Protein AF-A0A257XUC6-F1 (afdb_monomer)

Structure (mmCIF, N/CA/C/O backbone):
data_AF-A0A257XUC6-F1
#
_entry.id   AF-A0A257XUC6-F1
#
loop_
_atom_site.group_PDB
_atom_site.id
_atom_site.type_s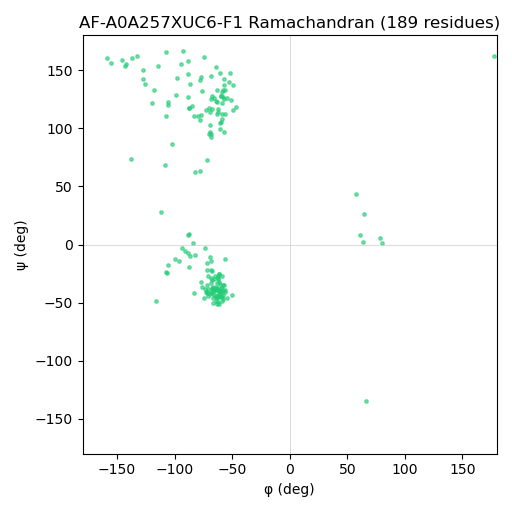ymbol
_atom_site.label_atom_id
_atom_site.label_alt_id
_atom_site.label_comp_id
_atom_site.label_asym_id
_atom_site.label_entity_id
_atom_site.label_seq_id
_atom_site.pdbx_PDB_ins_code
_atom_site.Cartn_x
_atom_site.Cartn_y
_atom_site.Cartn_z
_atom_site.occupancy
_atom_site.B_iso_or_equiv
_atom_site.auth_seq_id
_atom_site.auth_comp_id
_atom_site.auth_asym_id
_atom_site.auth_atom_id
_atom_site.pdbx_PDB_model_num
ATOM 1 N N . MET A 1 1 ? 65.444 -0.722 -29.406 1.00 53.12 1 MET A N 1
ATOM 2 C CA . MET A 1 1 ? 64.151 -0.706 -30.131 1.00 53.12 1 MET A CA 1
ATOM 3 C C . MET A 1 1 ? 63.228 -1.839 -29.685 1.00 53.12 1 MET A C 1
ATOM 5 O O . MET A 1 1 ? 62.147 -1.533 -29.215 1.00 53.12 1 MET A O 1
ATOM 9 N N . PHE A 1 2 ? 63.660 -3.107 -29.704 1.00 47.44 2 PHE A N 1
ATOM 10 C CA . PHE A 1 2 ? 62.821 -4.270 -29.343 1.00 47.44 2 PHE A CA 1
ATOM 11 C C . PHE A 1 2 ? 62.212 -4.233 -27.922 1.00 47.44 2 PHE A C 1
ATOM 13 O O . PHE A 1 2 ? 61.042 -4.536 -27.731 1.00 47.44 2 PHE A O 1
ATOM 20 N N . GLN A 1 3 ? 62.972 -3.768 -26.922 1.00 54.78 3 GLN A N 1
ATOM 21 C CA . GLN A 1 3 ? 62.477 -3.603 -25.544 1.00 54.78 3 GLN A CA 1
ATOM 22 C C . GLN A 1 3 ? 61.369 -2.547 -25.415 1.00 54.78 3 GLN A C 1
ATOM 24 O O . GLN A 1 3 ? 60.531 -2.636 -24.524 1.00 54.78 3 GLN A O 1
ATOM 29 N N . ARG A 1 4 ? 61.350 -1.551 -26.310 1.00 59.41 4 ARG A N 1
ATOM 30 C CA . ARG A 1 4 ? 60.337 -0.491 -26.307 1.00 59.41 4 ARG A CA 1
ATOM 31 C C . ARG A 1 4 ? 59.008 -1.001 -26.870 1.00 59.41 4 ARG A C 1
ATOM 33 O O . ARG A 1 4 ? 57.965 -0.654 -26.331 1.00 59.41 4 ARG A O 1
ATOM 40 N N . GLU A 1 5 ? 59.072 -1.868 -27.881 1.00 50.19 5 GLU A N 1
ATOM 41 C CA . GLU A 1 5 ? 57.907 -2.547 -28.467 1.00 50.19 5 GLU A CA 1
ATOM 42 C C . GLU A 1 5 ? 57.302 -3.577 -27.500 1.00 50.19 5 GLU A C 1
A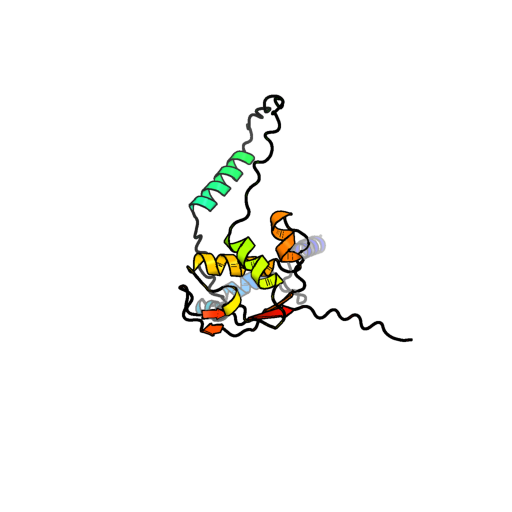TOM 44 O O . GLU A 1 5 ? 56.093 -3.592 -27.292 1.00 50.19 5 GLU A O 1
ATOM 49 N N . LEU A 1 6 ? 58.134 -4.363 -26.804 1.00 55.72 6 LEU A N 1
ATOM 50 C CA . LEU A 1 6 ? 57.662 -5.279 -25.753 1.00 55.72 6 LEU A CA 1
ATOM 51 C C . LEU A 1 6 ? 56.960 -4.542 -24.601 1.00 55.72 6 LEU A C 1
ATOM 53 O O . LEU A 1 6 ? 55.918 -4.987 -24.124 1.00 55.72 6 LEU A O 1
ATOM 57 N N . ALA A 1 7 ? 57.488 -3.390 -24.182 1.00 56.41 7 ALA A N 1
ATOM 58 C CA . ALA A 1 7 ? 56.862 -2.563 -23.150 1.00 56.41 7 ALA A CA 1
ATOM 59 C C . ALA A 1 7 ? 55.541 -1.914 -23.613 1.00 56.41 7 ALA A C 1
ATOM 61 O O . ALA A 1 7 ? 54.667 -1.648 -22.787 1.00 56.41 7 ALA A O 1
ATOM 62 N N . ALA A 1 8 ? 55.382 -1.651 -24.915 1.00 56.66 8 ALA A N 1
ATOM 63 C CA . ALA A 1 8 ? 54.133 -1.151 -25.487 1.00 56.66 8 ALA A CA 1
ATOM 64 C C . ALA A 1 8 ? 53.052 -2.244 -25.536 1.00 56.66 8 ALA A C 1
ATOM 66 O O . ALA A 1 8 ? 51.910 -1.978 -25.167 1.00 56.66 8 ALA A O 1
ATOM 67 N N . ILE A 1 9 ? 53.432 -3.477 -25.893 1.00 55.59 9 ILE A N 1
ATOM 68 C CA . ILE A 1 9 ? 52.541 -4.650 -25.889 1.00 55.59 9 ILE A CA 1
ATOM 69 C C . ILE A 1 9 ? 52.072 -4.976 -24.463 1.00 55.59 9 ILE A C 1
ATOM 71 O O . ILE A 1 9 ? 50.877 -5.155 -24.241 1.00 55.59 9 ILE A O 1
ATOM 75 N N . ALA A 1 10 ? 52.976 -4.958 -23.478 1.00 58.00 10 ALA A N 1
ATOM 76 C CA . ALA A 1 10 ? 52.627 -5.202 -22.075 1.00 58.00 10 ALA A CA 1
ATOM 77 C C . ALA A 1 10 ? 51.634 -4.164 -21.509 1.00 58.00 10 ALA A C 1
ATOM 79 O O . ALA A 1 10 ? 50.790 -4.503 -20.689 1.00 58.00 10 ALA A O 1
ATOM 80 N N . ARG A 1 11 ? 51.679 -2.903 -21.972 1.00 58.88 11 ARG A N 1
ATOM 81 C CA . ARG A 1 11 ? 50.714 -1.858 -21.566 1.00 58.88 11 ARG A CA 1
ATOM 82 C C . ARG A 1 11 ? 49.313 -2.037 -22.150 1.00 58.88 11 ARG A C 1
ATOM 84 O O . ARG A 1 11 ? 48.374 -1.463 -21.610 1.00 58.88 11 ARG A O 1
ATOM 91 N N . GLN A 1 12 ? 49.174 -2.773 -23.250 1.00 58.81 12 GLN A N 1
ATOM 92 C CA . GLN A 1 12 ? 47.884 -3.044 -23.894 1.00 58.81 12 GLN A CA 1
ATOM 93 C C . GLN A 1 12 ? 47.251 -4.359 -23.415 1.00 58.81 12 GLN A C 1
ATOM 95 O O . GLN A 1 12 ? 46.143 -4.700 -23.826 1.00 58.81 12 GLN A O 1
ATOM 100 N N . GLN A 1 13 ? 47.940 -5.108 -22.553 1.00 61.47 13 GLN A N 1
ATOM 101 C CA . GLN A 1 13 ? 47.485 -6.402 -22.070 1.00 61.47 13 GLN A CA 1
ATOM 102 C C . GLN A 1 13 ? 46.594 -6.211 -20.834 1.00 61.47 13 GLN A C 1
ATOM 104 O O . GLN A 1 13 ? 47.019 -5.697 -19.803 1.00 61.47 13 GLN A O 1
ATOM 109 N N . VAL A 1 14 ? 45.325 -6.608 -20.944 1.00 59.75 14 VAL A N 1
ATOM 110 C CA . VAL A 1 14 ? 44.372 -6.550 -19.827 1.00 59.75 14 VAL A CA 1
ATOM 111 C C . VAL A 1 14 ? 44.660 -7.715 -18.878 1.00 59.75 14 VAL A C 1
ATOM 113 O O . VAL A 1 14 ? 44.465 -8.884 -19.239 1.00 59.75 14 VAL A O 1
ATOM 116 N N . HIS A 1 15 ? 45.154 -7.386 -17.683 1.00 67.38 15 HIS A N 1
ATOM 117 C CA . HIS A 1 15 ? 45.427 -8.336 -16.607 1.00 67.38 15 HIS A CA 1
ATOM 118 C C . HIS A 1 15 ? 44.177 -8.532 -15.747 1.00 67.38 15 HIS A C 1
ATOM 120 O O . HIS A 1 15 ? 43.595 -7.567 -15.254 1.00 67.38 15 HIS A O 1
ATOM 126 N N . LEU A 1 16 ? 43.766 -9.787 -15.563 1.00 57.97 16 LEU A N 1
ATOM 127 C CA . LEU A 1 16 ? 42.526 -10.137 -14.854 1.00 57.97 16 LEU A CA 1
ATOM 128 C C . LEU A 1 16 ? 42.725 -10.290 -13.334 1.00 57.97 16 LEU A C 1
ATOM 130 O O . LEU A 1 16 ? 41.760 -10.456 -12.594 1.00 57.97 16 LEU A O 1
ATOM 134 N N . SER A 1 17 ? 43.971 -10.251 -12.850 1.00 56.72 17 SER A N 1
ATOM 135 C CA . SER A 1 17 ? 44.314 -10.375 -11.428 1.00 56.72 17 SER A CA 1
ATOM 136 C C . SER A 1 17 ? 45.703 -9.785 -11.135 1.00 56.72 17 SER A C 1
ATOM 138 O O . SER A 1 17 ? 46.541 -9.673 -12.032 1.00 56.72 17 SER A O 1
ATOM 140 N N . GLN A 1 18 ? 45.969 -9.459 -9.862 1.00 57.97 18 GLN A N 1
ATOM 141 C CA . GLN A 1 18 ? 47.283 -9.029 -9.344 1.00 57.97 18 GLN A CA 1
ATOM 142 C C . GLN A 1 18 ? 48.419 -10.045 -9.612 1.00 57.97 18 GLN A C 1
ATOM 144 O O . GLN A 1 18 ? 49.589 -9.715 -9.455 1.00 57.97 18 GLN A O 1
ATOM 149 N N . GLY A 1 19 ? 48.092 -11.275 -10.030 1.00 63.94 19 GLY A N 1
ATOM 150 C CA . GLY A 1 19 ? 49.041 -12.346 -10.350 1.00 63.94 19 GLY A CA 1
ATOM 151 C C . GLY A 1 19 ? 49.561 -12.372 -11.794 1.00 63.94 19 GLY A C 1
ATOM 152 O O . GLY A 1 19 ? 50.191 -13.351 -12.176 1.00 63.94 19 GLY A O 1
ATOM 153 N N . GLY A 1 20 ? 49.288 -11.354 -12.616 1.00 65.88 20 GLY A N 1
ATOM 154 C CA . GLY A 1 20 ? 49.881 -11.229 -13.958 1.00 65.88 20 GLY A CA 1
ATOM 155 C C . GLY A 1 20 ? 49.227 -12.068 -15.063 1.00 65.88 20 GLY A C 1
ATOM 156 O O . GLY A 1 20 ? 49.639 -11.957 -16.212 1.00 65.88 20 GLY A O 1
ATOM 157 N N . LEU A 1 21 ? 48.171 -12.829 -14.759 1.00 70.62 21 LEU A N 1
ATOM 158 C CA . LEU A 1 21 ? 47.392 -13.582 -15.747 1.00 70.62 21 LEU A CA 1
ATOM 159 C C . LEU A 1 21 ? 46.798 -12.660 -16.815 1.00 70.62 21 LEU A C 1
ATOM 161 O O . LEU A 1 21 ? 46.021 -11.745 -16.506 1.00 70.62 21 LEU A O 1
ATOM 165 N N . SER A 1 22 ? 47.135 -12.928 -18.073 1.00 76.25 22 SER A N 1
ATOM 166 C CA . SER A 1 22 ? 46.577 -12.212 -19.213 1.00 76.25 22 SER A CA 1
ATOM 167 C C . SER A 1 22 ? 45.371 -12.916 -19.831 1.00 76.25 22 SER A C 1
ATOM 169 O O . SER A 1 22 ? 45.218 -14.137 -19.775 1.00 76.25 22 SER A O 1
ATOM 171 N N . THR A 1 23 ? 44.526 -12.130 -20.497 1.00 74.44 23 THR A N 1
ATOM 172 C CA . THR A 1 23 ? 43.343 -12.634 -21.218 1.00 74.44 23 THR A CA 1
ATOM 173 C C . THR A 1 23 ? 43.705 -13.691 -22.278 1.00 74.44 23 THR A C 1
ATOM 175 O O . THR A 1 23 ? 42.970 -14.658 -22.470 1.00 74.44 23 THR A O 1
ATOM 178 N N . SER A 1 24 ? 44.862 -13.560 -22.935 1.00 77.25 24 SER A N 1
ATOM 179 C CA . SER A 1 24 ? 45.332 -14.506 -23.957 1.00 77.25 24 SER A CA 1
ATOM 180 C C . SER A 1 24 ? 45.765 -15.852 -23.373 1.00 77.25 24 SER A C 1
ATOM 182 O O . SER A 1 24 ? 45.494 -16.892 -23.971 1.00 77.25 24 SER A O 1
ATOM 184 N N . GLU A 1 25 ? 46.409 -15.850 -22.203 1.00 81.56 25 GLU A N 1
ATOM 185 C CA . GLU A 1 25 ? 46.796 -17.079 -21.496 1.00 81.56 25 GLU A CA 1
ATOM 186 C C . GLU A 1 25 ? 45.570 -17.816 -20.969 1.00 81.56 25 GLU A C 1
ATOM 188 O O . GLU A 1 25 ? 45.477 -19.032 -21.125 1.00 81.56 25 GLU A O 1
ATOM 193 N N . LEU A 1 26 ? 44.592 -17.080 -20.431 1.00 81.38 26 LEU A N 1
ATOM 194 C CA . LEU A 1 26 ? 43.304 -17.639 -20.032 1.00 81.38 26 LEU A CA 1
ATOM 195 C C . LEU A 1 26 ? 42.596 -18.290 -21.230 1.00 81.38 26 LEU A C 1
ATOM 197 O O . LEU A 1 26 ? 42.163 -19.436 -21.145 1.00 81.38 26 LEU A O 1
ATOM 201 N N . ALA A 1 27 ? 42.516 -17.590 -22.364 1.00 82.06 27 ALA A N 1
ATOM 202 C CA . ALA A 1 27 ? 41.902 -18.120 -23.579 1.00 82.06 27 ALA A CA 1
ATOM 203 C C . ALA A 1 27 ? 42.653 -19.345 -24.127 1.00 82.06 27 ALA A C 1
ATOM 205 O O . ALA A 1 27 ? 42.027 -20.283 -24.620 1.00 82.06 27 ALA A O 1
ATOM 206 N N . GLY A 1 28 ? 43.987 -19.350 -24.043 1.00 87.81 28 GLY A N 1
ATOM 207 C CA . GLY A 1 28 ? 44.816 -20.497 -24.407 1.00 87.81 28 GLY A CA 1
ATOM 208 C C . GLY A 1 28 ? 44.548 -21.700 -23.507 1.00 87.81 28 GLY A C 1
ATOM 209 O O . GLY A 1 28 ? 44.282 -22.788 -24.008 1.00 87.81 28 GLY A O 1
ATOM 210 N N . TRP A 1 29 ? 44.537 -21.492 -22.192 1.00 88.56 29 TRP A N 1
ATOM 211 C CA . TRP A 1 29 ? 44.239 -22.528 -21.208 1.00 88.56 29 TRP A CA 1
ATOM 212 C C . TRP A 1 29 ? 42.826 -23.098 -21.375 1.00 88.56 29 TRP A C 1
ATOM 214 O O . TRP A 1 29 ? 42.673 -24.316 -21.436 1.00 88.56 29 TRP A O 1
ATOM 224 N N . LEU A 1 30 ? 41.809 -22.250 -21.568 1.00 87.69 30 LEU A N 1
ATOM 225 C CA . LEU A 1 30 ? 40.428 -22.692 -21.804 1.00 87.69 30 LEU A CA 1
ATOM 226 C C . LEU A 1 30 ? 40.307 -23.612 -23.028 1.00 87.69 30 LEU A C 1
ATOM 228 O O . LEU A 1 30 ? 39.529 -24.560 -23.003 1.00 87.69 30 LEU A O 1
ATOM 232 N N . LYS A 1 31 ? 41.111 -23.386 -24.076 1.00 90.00 31 LYS A N 1
ATOM 233 C CA . LYS A 1 31 ? 41.146 -24.245 -25.276 1.00 90.00 31 LYS A CA 1
ATOM 234 C C . LYS A 1 31 ? 41.796 -25.613 -25.047 1.00 90.00 31 LYS A C 1
ATOM 236 O O . LYS A 1 31 ? 41.643 -26.487 -25.895 1.00 90.00 31 LYS A O 1
ATOM 241 N N . THR A 1 32 ? 42.534 -25.801 -23.951 1.00 92.94 32 THR A N 1
ATOM 242 C CA . THR A 1 32 ? 43.141 -27.101 -23.595 1.00 92.94 32 THR A CA 1
ATOM 243 C C . THR A 1 32 ? 42.207 -28.008 -22.798 1.00 92.94 32 THR A C 1
ATOM 245 O O . THR A 1 32 ? 42.518 -29.180 -22.597 1.00 92.94 32 THR A O 1
ATOM 248 N N . LEU A 1 33 ? 41.067 -27.482 -22.349 1.00 92.19 33 LEU A N 1
ATOM 249 C CA . LEU A 1 33 ? 40.097 -28.215 -21.547 1.00 92.19 33 LEU A CA 1
ATOM 250 C C . LEU A 1 33 ? 39.091 -28.953 -22.432 1.00 92.19 33 LEU A C 1
ATOM 252 O O . LEU A 1 33 ? 38.701 -28.482 -23.500 1.00 92.19 33 LEU A O 1
ATOM 256 N N . SER A 1 34 ? 38.647 -30.113 -21.957 1.00 91.69 34 SER A N 1
ATOM 257 C CA . SER A 1 34 ? 37.554 -30.863 -22.585 1.00 91.69 34 SER A CA 1
ATOM 258 C C . SER A 1 34 ? 36.188 -30.224 -22.309 1.00 91.69 34 SER A C 1
ATOM 260 O O . SER A 1 34 ? 36.022 -29.465 -21.351 1.00 91.69 34 SER A O 1
ATOM 262 N N . LEU A 1 35 ? 35.190 -30.572 -23.128 1.00 87.56 35 LEU A N 1
ATOM 263 C CA . LEU A 1 35 ? 33.813 -30.095 -22.963 1.00 87.56 35 LEU A CA 1
ATOM 264 C C . LEU A 1 35 ? 33.254 -30.438 -21.570 1.00 87.56 35 LEU A C 1
ATOM 266 O O . LEU A 1 35 ? 32.644 -29.583 -20.934 1.00 87.56 35 LEU A O 1
ATOM 270 N N . ASP A 1 36 ? 33.537 -31.643 -21.068 1.00 90.12 36 ASP A N 1
ATOM 271 C CA . ASP A 1 36 ? 33.076 -32.105 -19.753 1.00 90.12 36 ASP A CA 1
ATOM 272 C C . ASP A 1 36 ? 33.700 -31.297 -18.607 1.00 90.12 36 ASP A C 1
ATOM 274 O O . ASP A 1 36 ? 33.020 -30.926 -17.651 1.00 90.12 36 ASP A O 1
ATOM 278 N N . GLN A 1 37 ? 34.991 -30.963 -18.713 1.00 90.44 37 GLN A N 1
ATOM 279 C CA . GLN A 1 37 ? 35.676 -30.130 -17.719 1.00 90.44 37 GLN A CA 1
ATOM 280 C C . GLN A 1 37 ? 35.144 -28.697 -17.710 1.00 90.44 37 GLN A C 1
ATOM 282 O O . GLN A 1 37 ? 35.002 -28.100 -16.645 1.00 90.44 37 GLN A O 1
ATOM 287 N N . LEU A 1 38 ? 34.832 -28.147 -18.886 1.00 87.88 38 LEU A N 1
ATOM 288 C CA . LEU A 1 38 ? 34.216 -26.827 -18.998 1.00 87.88 38 LEU A CA 1
ATOM 289 C C . LEU A 1 38 ? 32.800 -26.818 -18.406 1.00 87.88 38 LEU A C 1
ATOM 291 O O . LEU A 1 38 ? 32.466 -25.904 -17.652 1.00 87.88 38 LEU A O 1
ATOM 295 N N . ALA A 1 39 ? 31.998 -27.848 -18.684 1.00 85.75 39 ALA A N 1
ATOM 296 C CA . ALA A 1 39 ? 30.656 -27.995 -18.124 1.00 85.75 39 ALA A CA 1
ATOM 297 C C . ALA A 1 39 ? 30.680 -28.115 -16.590 1.00 85.75 39 ALA A C 1
ATOM 299 O O . ALA A 1 39 ? 29.878 -27.475 -15.911 1.00 85.75 39 ALA A O 1
ATOM 300 N N . ALA A 1 40 ? 31.654 -28.840 -16.031 1.00 88.31 40 ALA A N 1
ATOM 301 C CA . ALA A 1 40 ? 31.821 -28.975 -14.584 1.00 88.31 40 ALA A CA 1
ATOM 302 C C . ALA A 1 40 ? 32.109 -27.639 -13.869 1.00 88.31 40 ALA A C 1
ATOM 304 O O . ALA A 1 40 ? 31.738 -27.474 -12.710 1.00 88.31 40 ALA A O 1
ATOM 305 N N . PHE A 1 41 ? 32.736 -26.657 -14.534 1.00 84.94 41 PHE A N 1
ATOM 306 C CA . PHE A 1 41 ? 32.921 -25.320 -13.949 1.00 84.94 41 PHE A CA 1
ATOM 307 C C . PHE A 1 41 ? 31.621 -24.512 -13.855 1.00 84.94 41 PHE A C 1
ATOM 309 O O . PHE A 1 41 ? 31.514 -23.631 -12.994 1.00 84.94 41 PHE A O 1
ATOM 316 N N . ALA A 1 42 ? 30.666 -24.792 -14.742 1.00 80.94 42 ALA A N 1
ATOM 317 C CA . ALA A 1 42 ? 29.366 -24.135 -14.806 1.00 80.94 42 ALA A CA 1
ATOM 318 C C . ALA A 1 42 ? 28.308 -24.801 -13.904 1.00 80.94 42 ALA A C 1
ATOM 320 O O . ALA A 1 42 ? 27.317 -24.156 -13.549 1.00 80.94 42 ALA A O 1
ATOM 321 N N . ASP A 1 43 ? 28.529 -26.059 -13.512 1.00 83.81 43 ASP A N 1
ATOM 322 C CA . ASP A 1 43 ? 27.605 -26.833 -12.684 1.00 83.81 43 ASP A CA 1
ATOM 323 C C . ASP A 1 43 ? 27.357 -26.163 -11.320 1.00 83.81 43 ASP A C 1
ATOM 325 O O . ASP A 1 43 ? 28.283 -25.741 -10.622 1.00 83.81 43 ASP A O 1
ATOM 329 N N . GLY A 1 44 ? 26.081 -25.977 -10.974 1.00 75.38 44 GLY A N 1
ATOM 330 C CA . GLY A 1 44 ? 25.635 -25.276 -9.762 1.00 75.38 44 GLY A CA 1
ATOM 331 C C . GLY A 1 44 ? 26.007 -23.785 -9.658 1.00 75.38 44 GLY A C 1
ATOM 332 O O . GLY A 1 44 ? 25.714 -23.157 -8.641 1.00 75.38 44 GLY A O 1
ATOM 333 N N . ARG A 1 45 ? 26.662 -23.206 -10.674 1.00 77.56 45 ARG A N 1
ATOM 334 C CA . ARG A 1 45 ? 27.133 -21.804 -10.693 1.00 77.56 45 ARG A CA 1
ATOM 335 C C . ARG A 1 45 ? 26.310 -20.913 -11.614 1.00 77.56 45 ARG A C 1
ATOM 337 O O . ARG A 1 45 ? 26.283 -19.699 -11.423 1.00 77.56 45 ARG A O 1
ATOM 344 N N . LEU A 1 46 ? 25.650 -21.503 -12.606 1.00 73.75 46 LEU A N 1
ATOM 345 C CA . LEU A 1 46 ? 24.697 -20.803 -13.453 1.00 73.75 46 LEU A CA 1
ATOM 346 C C . LEU A 1 46 ? 23.347 -20.756 -12.740 1.00 73.75 46 LEU A C 1
ATOM 348 O O . LEU A 1 46 ? 22.683 -21.777 -12.573 1.00 73.75 46 LEU A O 1
ATOM 352 N N . ALA A 1 47 ? 22.942 -19.564 -12.311 1.00 73.50 47 ALA A N 1
ATOM 353 C CA . ALA A 1 47 ? 21.574 -19.345 -11.876 1.00 73.50 47 ALA A CA 1
ATOM 354 C C . ALA A 1 47 ? 20.651 -19.479 -13.093 1.00 73.50 47 ALA A C 1
ATOM 356 O O . ALA A 1 47 ? 20.860 -18.813 -14.112 1.00 73.50 47 ALA A O 1
ATOM 357 N N . THR A 1 48 ? 19.620 -20.317 -12.992 1.00 70.88 48 THR A N 1
ATOM 358 C CA . THR A 1 48 ? 18.517 -20.315 -13.951 1.00 70.88 48 THR A CA 1
ATOM 359 C C . THR A 1 48 ? 17.881 -18.935 -13.878 1.00 70.88 48 THR A C 1
ATOM 361 O O . THR A 1 48 ? 17.228 -18.598 -12.892 1.00 70.88 48 THR A O 1
ATOM 364 N N . THR A 1 49 ? 18.136 -18.092 -14.877 1.00 63.75 49 THR A N 1
ATOM 365 C CA . THR A 1 49 ? 17.445 -16.807 -14.961 1.00 63.75 49 THR A CA 1
ATOM 366 C C . THR A 1 49 ? 15.999 -17.140 -15.310 1.00 63.75 49 THR A C 1
ATOM 368 O O . THR A 1 49 ? 15.787 -17.782 -16.342 1.00 63.75 49 THR A O 1
ATOM 371 N N . PRO A 1 50 ? 15.013 -16.812 -14.457 1.00 67.94 50 PRO A N 1
ATOM 372 C CA . PRO A 1 50 ? 13.623 -17.020 -14.826 1.00 67.94 50 PRO A CA 1
ATOM 373 C C . PRO A 1 50 ? 13.364 -16.258 -16.126 1.00 67.94 50 PRO A C 1
ATOM 375 O O . PRO A 1 50 ? 13.848 -15.135 -16.288 1.00 67.94 50 PRO A O 1
ATOM 378 N N . GLU A 1 51 ? 12.640 -16.871 -17.064 1.00 67.31 51 GLU A N 1
ATOM 379 C CA . GLU A 1 51 ? 12.187 -16.140 -18.243 1.00 67.31 51 GLU A CA 1
ATOM 380 C C . GLU A 1 51 ? 11.433 -14.900 -17.770 1.00 67.31 51 GLU A C 1
ATOM 382 O O . GLU A 1 51 ? 10.519 -14.980 -16.944 1.00 67.31 51 GLU A O 1
ATOM 387 N N . CYS A 1 52 ? 11.853 -13.738 -18.267 1.00 60.41 52 CYS A N 1
ATOM 388 C CA . CYS A 1 52 ? 11.140 -12.504 -18.009 1.00 60.41 52 CYS A CA 1
ATOM 389 C C . CYS A 1 52 ? 9.809 -12.602 -18.758 1.00 60.41 52 CYS A C 1
ATOM 391 O O . CYS A 1 52 ? 9.736 -12.360 -19.962 1.00 60.41 52 CYS A O 1
ATOM 393 N N . SER A 1 53 ? 8.761 -13.036 -18.063 1.00 64.06 53 SER A N 1
ATOM 394 C CA . SER A 1 53 ? 7.408 -13.006 -18.599 1.00 64.06 53 SER A CA 1
ATOM 395 C C . SER A 1 53 ? 6.982 -11.544 -18.662 1.00 64.06 53 SER A C 1
ATOM 397 O O . SER A 1 53 ? 6.524 -10.981 -17.669 1.00 64.06 53 SER A O 1
ATOM 399 N N . PHE A 1 54 ? 7.154 -10.905 -19.817 1.00 61.16 54 PHE A N 1
ATOM 400 C CA . PHE A 1 54 ? 6.596 -9.581 -20.067 1.00 61.16 54 PHE A CA 1
ATOM 401 C C . PHE A 1 54 ? 5.072 -9.724 -20.154 1.00 61.16 54 PHE A C 1
ATOM 403 O O . PHE A 1 54 ? 4.526 -10.126 -21.176 1.00 61.16 54 PHE A O 1
ATOM 410 N N . VAL A 1 55 ? 4.386 -9.450 -19.042 1.00 63.34 55 VAL A N 1
ATOM 411 C CA . VAL A 1 55 ? 2.929 -9.642 -18.894 1.00 63.34 55 VAL A CA 1
ATOM 412 C C . VAL A 1 55 ? 2.116 -8.653 -19.749 1.00 63.34 55 VAL A C 1
ATOM 414 O O . VAL A 1 55 ? 0.914 -8.826 -19.905 1.00 63.34 55 VAL A O 1
ATOM 417 N N . LEU A 1 56 ? 2.755 -7.635 -20.334 1.00 73.19 56 LEU A N 1
ATOM 418 C CA . LEU A 1 56 ? 2.088 -6.532 -21.030 1.00 73.19 56 LEU A CA 1
ATOM 419 C C . LEU A 1 56 ? 2.822 -6.179 -22.340 1.00 73.19 56 LEU A C 1
ATOM 421 O O . LEU A 1 56 ? 3.561 -5.191 -22.399 1.00 73.19 56 LEU A O 1
ATOM 425 N N . PRO A 1 57 ? 2.703 -7.020 -23.385 1.00 66.81 57 PRO A N 1
ATOM 426 C CA . PRO A 1 57 ? 3.306 -6.746 -24.690 1.00 66.81 57 PRO A CA 1
ATOM 427 C C . PRO A 1 57 ? 2.744 -5.474 -25.344 1.00 66.81 57 PRO A C 1
ATOM 429 O O . PRO A 1 57 ? 3.455 -4.819 -26.097 1.00 66.81 57 PRO A O 1
ATOM 432 N N . ASP A 1 58 ? 1.506 -5.107 -25.019 1.00 75.56 58 ASP A N 1
ATOM 433 C CA . ASP A 1 58 ? 0.858 -3.845 -25.379 1.00 75.56 58 ASP A CA 1
ATOM 434 C C . ASP A 1 58 ? 1.591 -2.639 -24.776 1.00 75.56 58 ASP A C 1
ATOM 436 O O . ASP A 1 58 ? 2.006 -1.742 -25.502 1.00 75.56 58 ASP A O 1
ATOM 440 N N . VAL A 1 59 ? 1.885 -2.672 -23.475 1.00 71.75 59 VAL A N 1
ATOM 441 C CA . VAL A 1 59 ? 2.608 -1.579 -22.804 1.00 71.75 59 VAL A CA 1
ATOM 442 C C . VAL A 1 59 ? 4.047 -1.460 -23.316 1.00 71.75 59 VAL A C 1
ATOM 444 O O . VAL A 1 59 ? 4.574 -0.356 -23.454 1.00 71.75 59 VAL A O 1
ATOM 447 N N . MET A 1 60 ? 4.710 -2.580 -23.618 1.00 76.94 60 MET A N 1
ATOM 448 C CA . MET A 1 60 ? 6.049 -2.553 -24.223 1.00 76.94 60 MET A CA 1
ATOM 449 C C . MET A 1 60 ? 6.026 -1.949 -25.633 1.00 76.94 60 MET A C 1
ATOM 451 O O . MET A 1 60 ? 6.948 -1.212 -25.992 1.00 76.94 60 MET A O 1
ATOM 455 N N . LEU A 1 61 ? 4.983 -2.238 -26.415 1.00 79.00 61 LEU A N 1
ATOM 456 C CA . LEU A 1 61 ? 4.794 -1.685 -27.752 1.00 79.00 61 LEU A CA 1
ATOM 457 C C . LEU A 1 61 ? 4.545 -0.173 -27.690 1.00 79.00 61 LEU A C 1
ATOM 459 O O . LEU A 1 61 ? 5.264 0.563 -28.362 1.00 79.00 61 LEU A O 1
ATOM 463 N N . ASP A 1 62 ? 3.668 0.291 -26.799 1.00 78.19 62 ASP A N 1
ATOM 464 C CA . ASP A 1 62 ? 3.386 1.720 -26.597 1.00 78.19 62 ASP A CA 1
ATOM 465 C C . ASP A 1 62 ? 4.653 2.509 -26.215 1.00 78.19 62 ASP A C 1
ATOM 467 O O . ASP A 1 62 ? 4.973 3.537 -26.816 1.00 78.19 62 ASP A O 1
ATOM 471 N N . ASN A 1 63 ? 5.446 1.993 -25.266 1.00 76.38 63 ASN A N 1
ATOM 472 C CA . ASN A 1 63 ? 6.710 2.626 -24.867 1.00 76.38 63 ASN A CA 1
ATOM 473 C C . ASN A 1 63 ? 7.738 2.655 -26.013 1.00 76.38 63 ASN A C 1
ATOM 475 O O . ASN A 1 63 ? 8.508 3.612 -26.144 1.00 76.38 63 ASN A O 1
ATOM 479 N N . THR A 1 64 ? 7.769 1.607 -26.841 1.00 79.00 64 THR A N 1
ATOM 480 C CA . THR A 1 64 ? 8.696 1.513 -27.978 1.00 79.00 64 THR A CA 1
ATOM 481 C C . THR A 1 64 ? 8.289 2.470 -29.098 1.00 79.00 64 THR A C 1
ATOM 483 O O . THR A 1 64 ? 9.151 3.150 -29.659 1.00 79.00 64 THR A O 1
ATOM 486 N N . GLU A 1 65 ? 6.993 2.575 -29.402 1.00 79.75 65 GLU A N 1
ATOM 487 C CA . GLU A 1 65 ? 6.466 3.548 -30.363 1.00 79.75 65 GLU A CA 1
ATOM 488 C C . GLU A 1 65 ? 6.777 4.979 -29.927 1.00 79.75 65 GLU A C 1
ATOM 490 O O . GLU A 1 65 ? 7.259 5.783 -30.731 1.00 79.75 65 GLU A O 1
ATOM 495 N N . GLU A 1 66 ? 6.589 5.287 -28.644 1.00 78.62 66 GLU A N 1
ATOM 496 C CA . GLU A 1 66 ? 6.890 6.611 -28.113 1.00 78.62 66 GLU A CA 1
ATOM 497 C C . GLU A 1 66 ? 8.391 6.935 -28.183 1.00 78.62 66 GLU A C 1
ATOM 499 O O . GLU A 1 66 ? 8.773 8.055 -28.540 1.00 78.62 66 GLU A O 1
ATOM 504 N N . PHE A 1 67 ? 9.260 5.957 -27.915 1.00 79.25 67 PHE A N 1
ATOM 505 C CA . PHE A 1 67 ? 10.708 6.114 -28.065 1.00 79.25 67 PHE A CA 1
ATOM 506 C C . PHE A 1 67 ? 11.107 6.386 -29.526 1.00 79.25 67 PHE A C 1
ATOM 508 O O . PHE A 1 67 ? 11.850 7.330 -29.801 1.00 79.25 67 PHE A O 1
ATOM 515 N N . ILE A 1 68 ? 10.559 5.623 -30.477 1.00 77.94 68 ILE A N 1
ATOM 516 C CA . ILE A 1 68 ? 10.821 5.805 -31.914 1.00 77.94 68 ILE A CA 1
ATOM 517 C C . ILE A 1 68 ? 10.298 7.163 -32.408 1.00 77.94 68 ILE A C 1
ATOM 519 O O . ILE A 1 68 ? 10.963 7.823 -33.207 1.00 77.94 68 ILE A O 1
ATOM 523 N N . ALA A 1 69 ? 9.139 7.618 -31.926 1.00 74.75 69 ALA A N 1
ATOM 524 C CA . ALA A 1 69 ? 8.574 8.918 -32.289 1.00 74.75 69 ALA A CA 1
ATOM 525 C C . ALA A 1 69 ? 9.421 10.104 -31.784 1.00 74.75 69 ALA A C 1
ATOM 527 O O . ALA A 1 69 ? 9.438 11.170 -32.411 1.00 74.75 69 ALA A O 1
ATOM 528 N N . ARG A 1 70 ? 10.137 9.938 -30.663 1.00 71.31 70 ARG A N 1
ATOM 529 C CA . ARG A 1 70 ? 11.018 10.971 -30.094 1.00 71.31 70 ARG A CA 1
ATOM 530 C C . ARG A 1 70 ? 12.313 11.151 -30.890 1.00 71.31 70 ARG A C 1
ATOM 532 O O . ARG A 1 70 ? 12.723 12.295 -31.069 1.00 71.31 70 ARG A O 1
ATOM 539 N N . GLU A 1 71 ? 12.895 10.064 -31.393 1.00 71.94 71 GLU A N 1
ATOM 540 C CA . GLU A 1 71 ? 14.208 10.025 -32.067 1.00 71.94 71 GLU A CA 1
ATOM 541 C C . GLU A 1 71 ? 14.156 10.285 -33.593 1.00 71.94 71 GLU A C 1
ATOM 543 O O . GLU A 1 71 ? 15.158 10.124 -34.290 1.00 71.94 71 GLU A O 1
ATOM 548 N N . GLN A 1 72 ? 13.010 10.685 -34.163 1.00 72.19 72 GLN A N 1
ATOM 549 C CA . GLN A 1 72 ? 12.925 10.935 -35.609 1.00 72.19 72 GLN A CA 1
ATOM 550 C C . GLN A 1 72 ? 13.732 12.179 -36.046 1.00 72.19 72 GLN A C 1
ATOM 552 O O . GLN A 1 72 ? 13.454 13.282 -35.568 1.00 72.19 72 GLN A O 1
ATOM 557 N N . PRO A 1 73 ? 14.656 12.049 -37.022 1.00 67.12 73 PRO A N 1
ATOM 558 C CA . PRO A 1 73 ? 15.554 13.133 -37.437 1.00 67.12 73 PRO A CA 1
ATOM 559 C C . PRO A 1 73 ? 14.851 14.305 -38.148 1.00 67.12 73 PRO A C 1
ATOM 561 O O . PRO A 1 73 ? 15.366 15.416 -38.120 1.00 67.12 73 PRO A O 1
ATOM 564 N N . ASP A 1 74 ? 13.662 14.084 -38.723 1.00 72.06 74 ASP A N 1
ATOM 565 C CA . ASP A 1 74 ? 12.849 15.094 -39.431 1.00 72.06 74 ASP A CA 1
ATOM 566 C C . ASP A 1 74 ? 11.550 15.439 -38.680 1.00 72.06 74 ASP A C 1
ATOM 568 O O . ASP A 1 74 ? 10.528 15.810 -39.275 1.00 72.06 74 ASP A O 1
ATOM 572 N N . ARG A 1 75 ? 11.549 15.298 -37.349 1.00 68.06 75 ARG A N 1
ATOM 573 C CA . ARG A 1 75 ? 10.377 15.608 -36.528 1.00 68.06 75 ARG A CA 1
ATOM 574 C C . ARG A 1 75 ? 9.987 17.078 -36.706 1.00 68.06 75 ARG A C 1
ATOM 576 O O . ARG A 1 75 ? 10.615 17.984 -36.165 1.00 68.06 75 ARG A O 1
ATOM 583 N N . LYS A 1 76 ? 8.904 17.313 -37.450 1.00 69.69 76 LYS A N 1
ATOM 584 C CA . LYS A 1 76 ? 8.315 18.643 -37.612 1.00 69.69 76 LYS A CA 1
ATOM 585 C C . LYS A 1 76 ? 7.826 19.119 -36.252 1.00 69.69 76 LYS A C 1
ATOM 587 O O . LYS A 1 76 ? 6.866 18.577 -35.703 1.00 69.69 76 LYS A O 1
ATOM 592 N N . THR A 1 77 ? 8.475 20.141 -35.712 1.00 67.62 77 THR A N 1
ATOM 593 C CA . THR A 1 77 ? 8.012 20.834 -34.514 1.00 67.62 77 THR A CA 1
ATOM 594 C C . THR A 1 77 ? 6.739 21.586 -34.879 1.00 67.62 77 THR A C 1
ATOM 596 O O . THR A 1 77 ? 6.778 22.706 -35.384 1.00 67.62 77 THR A O 1
ATOM 599 N N . SER A 1 78 ? 5.585 20.951 -34.680 1.00 67.56 78 SER A N 1
ATOM 600 C CA . SER A 1 78 ? 4.324 21.679 -34.670 1.00 67.56 78 SER A CA 1
ATOM 601 C C . SER A 1 78 ? 4.340 22.534 -33.413 1.00 67.56 78 SER A C 1
ATOM 603 O O . SER A 1 78 ? 4.178 22.015 -32.310 1.00 67.56 78 SER A O 1
ATOM 605 N N . ALA A 1 79 ? 4.592 23.833 -33.562 1.00 74.94 79 ALA A N 1
ATOM 606 C CA . ALA A 1 79 ? 4.336 24.761 -32.476 1.00 74.94 79 ALA A CA 1
ATOM 607 C C . ALA A 1 79 ? 2.856 24.615 -32.117 1.00 74.94 79 ALA A C 1
ATOM 609 O O . ALA A 1 79 ? 1.991 24.684 -32.996 1.00 74.94 79 ALA A O 1
ATOM 610 N N . MET A 1 80 ? 2.570 24.342 -30.845 1.00 73.56 80 MET A N 1
ATOM 611 C CA . MET A 1 80 ? 1.192 24.404 -30.395 1.00 73.56 80 MET A CA 1
ATOM 612 C C . MET A 1 80 ? 0.649 25.806 -30.697 1.00 73.56 80 MET A C 1
ATOM 614 O O . MET A 1 80 ? 1.402 26.781 -30.584 1.00 73.56 80 MET A O 1
ATOM 618 N N . PRO A 1 81 ? -0.626 25.929 -31.105 1.00 77.31 81 PRO A N 1
ATOM 619 C CA . PRO A 1 81 ? -1.262 27.235 -31.170 1.00 77.31 81 PRO A CA 1
ATOM 620 C C . PRO A 1 81 ? -1.080 27.941 -29.823 1.00 77.31 81 PRO A C 1
ATOM 622 O O . PRO A 1 81 ? -0.993 27.283 -28.782 1.00 77.31 81 PRO A O 1
ATOM 625 N N . ALA A 1 82 ? -0.976 29.272 -29.856 1.00 77.31 82 ALA A N 1
ATOM 626 C CA . ALA A 1 82 ? -0.842 30.059 -28.637 1.00 77.31 82 ALA A CA 1
ATOM 627 C C . ALA A 1 82 ? -1.925 29.625 -27.631 1.00 77.31 82 ALA A C 1
ATOM 629 O O . ALA A 1 82 ? -3.060 29.397 -28.066 1.00 77.31 82 ALA A O 1
ATOM 630 N N . PRO A 1 83 ? -1.591 29.476 -26.333 1.00 71.38 83 PRO A N 1
ATOM 631 C CA . PRO A 1 83 ? -2.567 29.106 -25.318 1.00 71.38 83 PRO A CA 1
ATOM 632 C C . PRO A 1 83 ? -3.786 30.018 -25.449 1.00 71.38 83 PRO A C 1
ATOM 634 O O . PRO A 1 83 ? -3.666 31.236 -25.326 1.00 71.38 83 PRO A O 1
ATOM 637 N N . ALA A 1 84 ? -4.940 29.443 -25.778 1.00 75.12 84 ALA A N 1
ATOM 638 C CA . ALA A 1 84 ? -6.191 30.179 -25.712 1.00 75.12 84 ALA A CA 1
ATOM 639 C C . ALA A 1 84 ? -6.489 30.446 -24.234 1.00 75.12 84 ALA A C 1
ATOM 641 O O . ALA A 1 84 ? -6.177 29.600 -23.394 1.00 75.12 84 ALA A O 1
ATOM 642 N N . GLU A 1 85 ? -7.080 31.59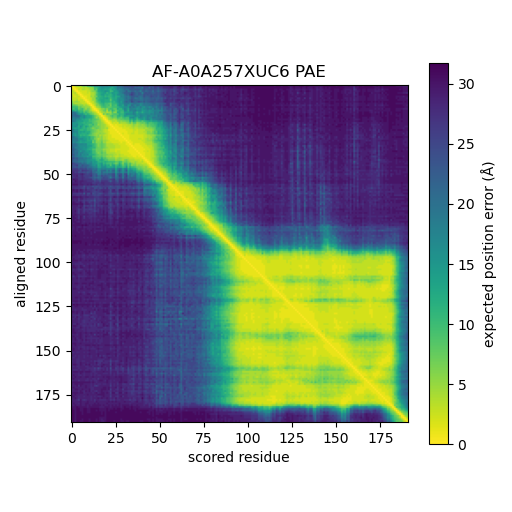6 -23.905 1.00 71.44 85 GLU A N 1
ATOM 643 C CA . GLU A 1 85 ? -7.618 31.797 -22.560 1.00 71.44 85 GLU A CA 1
ATOM 644 C C . GLU A 1 85 ? -8.661 30.709 -22.301 1.00 71.44 85 GLU A C 1
ATOM 646 O O . GLU A 1 85 ? -9.728 30.675 -22.914 1.00 71.44 85 GLU A O 1
ATOM 651 N N . ILE A 1 86 ? -8.299 29.764 -21.439 1.00 64.25 86 ILE A N 1
ATOM 652 C CA . ILE A 1 86 ? -9.199 28.731 -20.961 1.00 64.25 86 ILE A CA 1
ATOM 653 C C . ILE A 1 86 ? -9.935 29.375 -19.797 1.00 64.25 86 ILE A C 1
ATOM 655 O O . ILE A 1 86 ? -9.312 29.792 -18.819 1.00 64.25 86 ILE A O 1
ATOM 659 N N . GLU A 1 87 ? -11.254 29.488 -19.903 1.00 69.62 87 GLU A N 1
ATOM 660 C CA . GLU A 1 87 ? -12.071 29.807 -18.743 1.00 69.62 87 GLU A CA 1
ATOM 661 C C . GLU A 1 87 ? -11.801 28.701 -17.719 1.00 69.62 87 GLU A C 1
ATOM 663 O O . GLU A 1 87 ? -12.075 27.531 -17.996 1.00 69.62 87 GLU A O 1
ATOM 668 N N . TYR A 1 88 ? -11.157 29.045 -16.596 1.00 63.03 88 TYR A N 1
ATOM 669 C CA . TYR A 1 88 ? -10.855 28.095 -15.530 1.00 63.03 88 TYR A CA 1
ATOM 670 C C . TYR A 1 88 ? -12.177 27.479 -15.083 1.00 63.03 88 TYR A C 1
ATOM 672 O O . TYR A 1 88 ? -12.936 28.065 -14.305 1.00 63.03 88 TYR A O 1
ATOM 680 N N . THR A 1 89 ? -12.480 26.305 -15.631 1.00 62.25 89 THR A N 1
ATOM 681 C CA . THR A 1 89 ? -13.598 25.501 -15.178 1.00 62.25 89 THR A CA 1
ATOM 682 C C . THR A 1 89 ? -13.257 25.176 -13.742 1.00 62.25 89 THR A C 1
ATOM 684 O O . THR A 1 89 ? -12.210 24.594 -13.475 1.00 62.25 89 THR A O 1
ATOM 687 N N . ARG A 1 90 ? -14.089 25.652 -12.813 1.00 62.69 90 ARG A N 1
ATOM 688 C CA . ARG A 1 90 ? -13.926 25.337 -11.396 1.00 62.69 90 ARG A CA 1
ATOM 689 C C . ARG A 1 90 ? -13.800 23.826 -11.297 1.00 62.69 90 ARG A C 1
ATOM 691 O O . ARG A 1 90 ? -14.683 23.133 -11.809 1.00 62.69 90 ARG A O 1
ATOM 698 N N . ASP A 1 91 ? -12.718 23.352 -10.683 1.00 65.31 91 ASP A N 1
ATOM 699 C CA . ASP A 1 91 ? -12.559 21.937 -10.381 1.00 65.31 91 ASP A CA 1
ATOM 700 C C . ASP A 1 91 ? -13.865 21.463 -9.757 1.00 65.31 91 ASP A C 1
ATOM 702 O O . ASP A 1 91 ? -14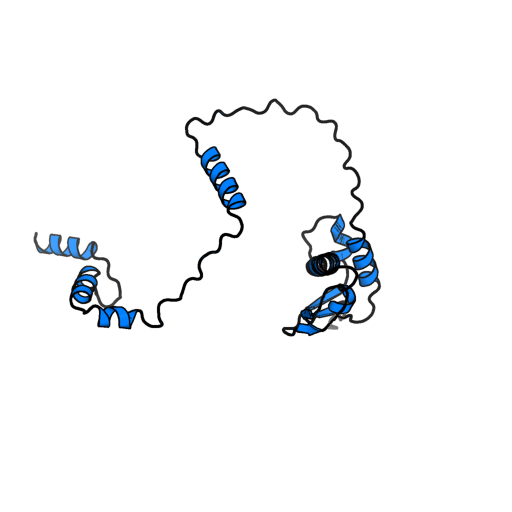.343 22.020 -8.762 1.00 65.31 91 ASP A O 1
ATOM 706 N N . THR A 1 92 ? -14.519 20.514 -10.425 1.00 66.00 92 THR A N 1
ATOM 707 C CA . THR A 1 92 ? -15.730 19.927 -9.867 1.00 66.00 92 THR A CA 1
ATOM 708 C C . THR A 1 92 ? -15.284 19.230 -8.590 1.00 66.00 92 THR A C 1
ATOM 710 O O . THR A 1 92 ? -14.384 18.394 -8.683 1.00 66.00 92 THR A O 1
ATOM 713 N N . PRO A 1 93 ? -15.845 19.568 -7.414 1.00 65.38 93 PRO A N 1
ATOM 714 C CA . PRO A 1 93 ? -15.457 18.912 -6.178 1.00 65.38 93 PRO A CA 1
ATOM 715 C C . PRO A 1 93 ? -15.669 17.410 -6.352 1.00 65.38 93 PRO A C 1
ATOM 717 O O . PRO A 1 93 ? -16.802 16.959 -6.531 1.00 65.38 93 PRO A O 1
ATOM 720 N N . LEU A 1 94 ? -14.578 16.646 -6.384 1.00 70.75 94 LEU A N 1
ATOM 721 C CA . LEU A 1 94 ? -14.663 15.199 -6.436 1.00 70.75 94 LEU A CA 1
ATOM 722 C C . LEU A 1 94 ? -14.938 14.733 -5.012 1.00 70.75 94 LEU A C 1
ATOM 724 O O . LEU A 1 94 ? -14.089 14.862 -4.133 1.00 70.75 94 LEU A O 1
ATOM 728 N N . GLU A 1 95 ? -16.148 14.234 -4.781 1.00 79.94 95 GLU A N 1
ATOM 729 C CA . GLU A 1 95 ? -16.486 13.627 -3.501 1.00 79.94 95 GLU A CA 1
ATOM 730 C C . GLU A 1 95 ? -15.539 12.433 -3.271 1.00 79.94 95 GLU A C 1
ATOM 732 O O . GLU A 1 95 ? -15.412 11.580 -4.162 1.00 79.94 95 GLU A O 1
ATOM 737 N N . PRO A 1 96 ? -14.848 12.354 -2.121 1.00 82.50 96 PRO A N 1
ATOM 738 C CA . PRO A 1 96 ? -13.941 11.250 -1.857 1.00 82.50 96 PRO A CA 1
ATOM 739 C C . PRO A 1 96 ? -14.700 9.912 -1.868 1.00 82.50 96 PRO A C 1
ATOM 741 O O . PRO A 1 96 ? -15.868 9.856 -1.463 1.00 82.50 96 PRO A O 1
ATOM 744 N N . PRO A 1 97 ? -14.053 8.811 -2.297 1.00 87.94 97 PRO A N 1
ATOM 745 C CA . PRO A 1 97 ? -14.674 7.495 -2.292 1.00 87.94 97 PRO A CA 1
ATOM 746 C C . PRO A 1 97 ? -15.239 7.150 -0.915 1.00 87.94 97 PRO A C 1
ATOM 748 O O . PRO A 1 97 ? -14.613 7.398 0.121 1.00 87.94 97 PRO A O 1
ATOM 751 N N . ARG A 1 98 ? -16.419 6.528 -0.891 1.00 89.94 98 ARG A N 1
ATOM 752 C CA . ARG A 1 98 ? -17.104 6.173 0.358 1.00 89.94 98 ARG A CA 1
ATOM 753 C C . ARG A 1 98 ? -16.225 5.304 1.258 1.00 89.94 98 ARG A C 1
ATOM 755 O O . ARG A 1 98 ? -16.221 5.481 2.472 1.00 89.94 98 ARG A O 1
ATOM 762 N N . GLU A 1 99 ? -15.477 4.380 0.673 1.00 90.62 99 GLU A N 1
ATOM 763 C CA . GLU A 1 99 ? -14.575 3.469 1.372 1.00 90.62 99 GLU A CA 1
ATOM 764 C C . GLU A 1 99 ? -13.482 4.209 2.154 1.00 90.62 99 GLU A C 1
ATOM 766 O O . GLU A 1 99 ? -13.162 3.793 3.267 1.00 90.62 99 GLU A O 1
ATOM 771 N N . LEU A 1 100 ? -12.952 5.311 1.607 1.00 93.19 100 LEU A N 1
ATOM 772 C CA . LEU A 1 100 ? -11.981 6.170 2.288 1.00 93.19 100 LEU A CA 1
ATOM 773 C C . LEU A 1 100 ? -12.637 6.855 3.491 1.00 93.19 100 LEU A C 1
ATOM 775 O O . LEU A 1 100 ? -12.132 6.751 4.604 1.00 93.19 100 LEU A O 1
ATOM 779 N N . LEU A 1 101 ? -13.798 7.486 3.290 1.00 93.50 101 LEU A N 1
ATOM 780 C CA . LEU A 1 101 ? -14.521 8.187 4.357 1.00 93.50 101 LEU A CA 1
ATOM 781 C C . LEU A 1 101 ? -14.888 7.266 5.530 1.00 93.50 101 LEU A C 1
ATOM 783 O O . LEU A 1 101 ? -14.715 7.637 6.693 1.00 93.50 101 LEU A O 1
ATOM 787 N N . GLU A 1 102 ? -15.404 6.071 5.239 1.00 93.62 102 GLU A N 1
ATOM 788 C CA . GLU A 1 102 ? -15.794 5.097 6.263 1.00 93.62 102 GLU A CA 1
ATOM 789 C C . GLU A 1 102 ? -14.578 4.551 7.021 1.00 93.62 102 GLU A C 1
ATOM 791 O O . GLU A 1 102 ? -14.623 4.444 8.250 1.00 93.62 102 GLU A O 1
ATOM 796 N N . LEU A 1 103 ? -13.480 4.251 6.314 1.00 94.94 103 LEU A N 1
ATOM 797 C CA . LEU A 1 103 ? -12.239 3.796 6.939 1.00 94.94 103 LEU A CA 1
ATOM 798 C C . LEU A 1 103 ? -11.665 4.879 7.856 1.00 94.94 103 LEU A C 1
ATOM 800 O O . LEU A 1 103 ? -11.419 4.603 9.029 1.00 94.94 103 LEU A O 1
ATOM 804 N N . THR A 1 104 ? -11.512 6.109 7.358 1.00 95.38 104 THR A N 1
ATOM 805 C CA . THR A 1 104 ? -10.977 7.233 8.138 1.00 95.38 104 THR A CA 1
ATOM 806 C C . THR A 1 104 ? -11.817 7.488 9.384 1.00 95.38 104 THR A C 1
ATOM 808 O O . THR A 1 104 ? -11.269 7.632 10.474 1.00 95.38 104 THR A O 1
ATOM 811 N N . ARG A 1 105 ? -13.154 7.468 9.270 1.00 95.12 105 ARG A N 1
ATOM 812 C CA . ARG A 1 105 ? -14.051 7.648 10.423 1.00 95.12 105 ARG A CA 1
ATOM 813 C C . ARG A 1 105 ? -13.884 6.539 11.463 1.00 95.12 105 ARG A C 1
ATOM 815 O O . ARG A 1 105 ? -13.860 6.825 12.658 1.00 95.12 105 ARG A O 1
ATOM 822 N N . MET A 1 106 ? -13.792 5.286 11.021 1.00 94.69 106 MET A N 1
ATOM 823 C CA . MET A 1 106 ? -13.611 4.141 11.915 1.00 94.69 106 MET A CA 1
ATOM 824 C C . MET A 1 106 ? -12.265 4.212 12.644 1.00 94.69 106 MET A C 1
ATOM 826 O O . MET A 1 106 ? -12.225 4.060 13.864 1.00 94.69 106 MET A O 1
ATOM 830 N N . LEU A 1 107 ? -11.188 4.519 11.918 1.00 95.38 107 LEU A N 1
ATOM 831 C CA . LEU A 1 107 ? -9.841 4.642 12.472 1.00 95.38 107 LEU A CA 1
ATOM 832 C C . LEU A 1 107 ? -9.701 5.845 13.417 1.00 95.38 107 LEU A C 1
ATOM 834 O O . LEU A 1 107 ? -9.072 5.722 14.463 1.00 95.38 107 LEU A O 1
ATOM 838 N N . ALA A 1 108 ? -10.345 6.975 13.115 1.00 94.25 108 ALA A N 1
ATOM 839 C CA . ALA A 1 108 ? -10.370 8.142 14.000 1.00 94.25 108 ALA A CA 1
ATOM 840 C C . ALA A 1 108 ? -11.037 7.856 15.359 1.00 94.25 108 ALA A C 1
ATOM 842 O O . ALA A 1 108 ? -10.691 8.473 16.363 1.00 94.25 108 ALA A O 1
ATOM 843 N N . GLY A 1 109 ? -11.991 6.920 15.403 1.00 91.94 109 GLY A N 1
ATOM 844 C CA . GLY A 1 109 ? -12.659 6.489 16.635 1.00 91.94 109 GLY A CA 1
ATOM 845 C C . GLY A 1 109 ? -11.904 5.413 17.423 1.00 91.94 109 GLY A C 1
ATOM 846 O O . GLY A 1 109 ? -12.413 4.932 18.439 1.00 91.94 109 GLY A O 1
ATOM 847 N N . LEU A 1 110 ? -10.726 4.993 16.959 1.00 92.31 110 LEU A N 1
ATOM 848 C CA . LEU A 1 110 ? -10.008 3.862 17.522 1.00 92.31 110 LEU A CA 1
ATOM 849 C C . LEU A 1 110 ? -9.283 4.246 18.824 1.00 92.31 110 LEU A C 1
ATOM 851 O O . LEU A 1 110 ? -8.253 4.910 18.811 1.00 92.31 110 LEU A O 1
ATOM 855 N N . SER A 1 111 ? -9.799 3.784 19.966 1.00 87.25 111 SER A N 1
ATOM 856 C CA . SER A 1 111 ? -9.212 4.027 21.298 1.00 87.25 111 SER A CA 1
ATOM 857 C C . SER A 1 111 ? -8.318 2.892 21.809 1.00 87.25 111 SER A C 1
ATOM 859 O O . SER A 1 111 ? -7.586 3.060 22.783 1.00 87.25 111 SER A O 1
ATOM 861 N N . THR A 1 112 ? -8.377 1.722 21.175 1.00 90.50 112 THR A N 1
ATOM 862 C CA . THR A 1 112 ? -7.619 0.521 21.552 1.00 90.50 112 THR A CA 1
ATOM 863 C C . THR A 1 112 ? -7.050 -0.148 20.309 1.00 90.50 112 THR A C 1
ATOM 865 O O . THR A 1 112 ? -7.513 0.098 19.202 1.00 90.50 112 THR A O 1
ATOM 868 N N . SER A 1 113 ? -6.032 -0.994 20.470 1.00 92.12 113 SER A N 1
ATOM 869 C CA . SER A 1 113 ? -5.422 -1.682 19.331 1.00 92.12 113 SER A CA 1
ATOM 870 C C . SER A 1 113 ? -6.442 -2.518 18.548 1.00 92.12 113 SER A C 1
ATOM 872 O O . SER A 1 113 ? -7.139 -3.334 19.156 1.00 92.12 113 SER A O 1
ATOM 874 N N . ALA A 1 114 ? -6.454 -2.402 17.221 1.00 94.12 114 ALA A N 1
ATOM 875 C CA . ALA A 1 114 ? -7.261 -3.241 16.330 1.00 94.12 114 ALA A CA 1
ATOM 876 C C . ALA A 1 114 ? -6.383 -4.118 15.433 1.00 94.12 114 ALA A C 1
ATOM 878 O O . ALA A 1 114 ? -5.243 -3.764 15.126 1.00 94.12 114 ALA A O 1
ATOM 879 N N . SER A 1 115 ? -6.910 -5.264 14.989 1.00 95.12 115 SER A N 1
ATOM 880 C CA . SER A 1 115 ? -6.245 -6.048 13.946 1.00 95.12 115 SER A CA 1
ATOM 881 C C . SER A 1 115 ? -6.476 -5.407 12.577 1.00 95.12 115 SER A C 1
ATOM 883 O O . SER A 1 115 ? -7.563 -4.898 12.291 1.00 95.12 115 SER A O 1
ATOM 885 N N . VAL A 1 116 ? -5.471 -5.470 11.704 1.00 95.44 116 VAL A N 1
ATOM 886 C CA . VAL A 1 116 ? -5.609 -5.007 10.315 1.00 95.44 116 VAL A CA 1
ATOM 887 C C . VAL A 1 116 ? -6.727 -5.768 9.601 1.00 95.44 116 VAL A C 1
ATOM 889 O O . VAL A 1 116 ? -7.534 -5.158 8.905 1.00 95.44 116 VAL A O 1
ATOM 892 N N . GLY A 1 117 ? -6.832 -7.083 9.818 1.00 94.38 117 GLY A N 1
ATOM 893 C CA . GLY A 1 117 ? -7.887 -7.906 9.225 1.00 94.38 117 GLY A CA 1
ATOM 894 C C . GLY A 1 117 ? -9.299 -7.468 9.629 1.00 94.38 117 GLY A C 1
ATOM 895 O O . GLY A 1 117 ? -10.221 -7.534 8.817 1.00 94.38 117 GLY A O 1
ATOM 896 N N . ASP A 1 118 ? -9.482 -6.976 10.853 1.00 92.69 118 ASP A N 1
ATOM 897 C CA . ASP A 1 118 ? -10.764 -6.427 11.310 1.00 92.69 118 ASP A CA 1
ATOM 898 C C . ASP A 1 118 ? -11.041 -5.027 10.766 1.00 92.69 118 ASP A C 1
ATOM 900 O O . ASP A 1 118 ? -12.191 -4.712 10.470 1.00 92.69 118 ASP A O 1
ATOM 904 N N . ALA A 1 119 ? -10.001 -4.224 10.554 1.00 93.19 119 ALA A N 1
ATOM 905 C CA . ALA A 1 119 ? -10.133 -2.883 9.998 1.00 93.19 119 ALA A CA 1
ATOM 906 C C . ALA A 1 119 ? -10.487 -2.877 8.498 1.00 93.19 119 ALA A C 1
ATOM 908 O O . ALA A 1 119 ? -11.305 -2.068 8.052 1.00 93.19 119 ALA A O 1
ATOM 909 N N . VAL A 1 120 ? -9.877 -3.765 7.702 1.00 94.62 120 VAL A N 1
ATOM 910 C CA . VAL A 1 120 ? -9.943 -3.676 6.229 1.00 94.62 120 VAL A CA 1
ATOM 911 C C . VAL A 1 120 ? -10.842 -4.719 5.576 1.00 94.62 120 VAL A C 1
ATOM 913 O O . VAL A 1 120 ? -11.329 -4.482 4.473 1.00 94.62 120 VAL A O 1
ATOM 916 N N . VAL A 1 121 ? -11.092 -5.869 6.212 1.00 92.62 121 VAL A N 1
ATOM 917 C CA . VAL A 1 121 ? -11.839 -6.954 5.558 1.00 92.62 121 VAL A CA 1
ATOM 918 C C . VAL A 1 121 ? -13.344 -6.787 5.753 1.00 92.62 121 VAL A C 1
ATOM 920 O O . VAL A 1 121 ? -13.867 -6.890 6.860 1.00 92.62 121 VAL A O 1
ATOM 923 N N . GLY A 1 122 ? -14.053 -6.612 4.640 1.00 88.19 122 GLY A N 1
ATOM 924 C CA . GLY A 1 122 ? -15.514 -6.614 4.538 1.00 88.19 122 GLY A CA 1
ATOM 925 C C . GLY A 1 122 ? -15.942 -6.317 3.100 1.00 88.19 122 GLY A C 1
ATOM 926 O O . GLY A 1 122 ? -15.136 -5.796 2.339 1.00 88.19 122 GLY A O 1
ATOM 927 N N . GLY A 1 123 ? -17.182 -6.613 2.710 1.00 89.94 123 GLY A N 1
ATOM 928 C CA . GLY A 1 123 ? -17.599 -6.436 1.311 1.00 89.94 123 GLY A CA 1
ATOM 929 C C . GLY A 1 123 ? -16.869 -7.399 0.364 1.00 89.94 123 GLY A C 1
ATOM 930 O O . GLY A 1 123 ? -16.776 -8.585 0.681 1.00 89.94 123 GLY A O 1
ATOM 931 N N . SER A 1 124 ? -16.381 -6.898 -0.776 1.00 92.62 124 SER A N 1
ATOM 932 C CA . SER A 1 124 ? -15.621 -7.683 -1.767 1.00 92.62 124 SER A CA 1
ATOM 933 C C . SER A 1 124 ? -14.105 -7.632 -1.552 1.00 92.62 124 SER A C 1
ATOM 935 O O . SER A 1 124 ? -13.589 -6.745 -0.859 1.00 92.62 124 SER A O 1
ATOM 937 N N . PHE A 1 125 ? -13.375 -8.532 -2.219 1.00 93.31 125 PHE A N 1
ATOM 938 C CA . PHE A 1 125 ? -11.909 -8.546 -2.203 1.00 93.31 125 PHE A CA 1
ATOM 939 C C . PHE A 1 125 ? -11.323 -7.188 -2.617 1.00 93.31 125 PHE A C 1
ATOM 941 O O . PHE A 1 125 ? -10.471 -6.649 -1.919 1.00 93.31 125 PHE A O 1
ATOM 948 N N . GLY A 1 126 ? -11.837 -6.582 -3.694 1.00 93.44 126 GLY A N 1
ATOM 949 C CA . GLY A 1 126 ? -11.352 -5.287 -4.186 1.00 93.44 126 GLY A CA 1
ATOM 950 C C . GLY A 1 126 ? -11.503 -4.155 -3.164 1.00 93.44 126 GLY A C 1
ATOM 951 O O . GLY A 1 126 ? -10.582 -3.362 -2.977 1.00 93.44 126 GLY A O 1
ATOM 952 N N . GLN A 1 127 ? -12.622 -4.116 -2.433 1.00 93.38 127 GLN A N 1
ATOM 953 C CA . GLN A 1 127 ? -12.834 -3.124 -1.373 1.00 93.38 127 GLN A CA 1
ATOM 954 C C . GLN A 1 127 ? -11.912 -3.346 -0.169 1.00 93.38 127 GLN A C 1
ATOM 956 O O . GLN A 1 127 ? -11.528 -2.380 0.497 1.00 93.38 127 GLN A O 1
ATOM 961 N N . ALA A 1 128 ? -11.582 -4.601 0.143 1.00 94.38 128 ALA A N 1
ATOM 962 C CA . ALA A 1 128 ? -10.629 -4.929 1.197 1.00 94.38 128 ALA A CA 1
ATOM 963 C C . ALA A 1 128 ? -9.193 -4.564 0.787 1.00 94.38 128 ALA A C 1
ATOM 965 O O . ALA A 1 128 ? -8.482 -3.928 1.563 1.00 94.38 128 ALA A O 1
ATOM 966 N N . SER A 1 129 ? -8.787 -4.886 -0.446 1.00 94.50 129 SER A N 1
ATOM 967 C CA . SER A 1 129 ? -7.480 -4.520 -1.004 1.00 94.50 129 SER A CA 1
ATOM 968 C C . SER A 1 129 ? -7.285 -3.008 -1.077 1.00 94.50 129 SER A C 1
ATOM 970 O O . SER A 1 129 ? -6.218 -2.513 -0.720 1.00 94.50 129 SER A O 1
ATOM 972 N N . TYR A 1 130 ? -8.321 -2.265 -1.471 1.00 94.50 130 TYR A N 1
ATOM 973 C CA . TYR A 1 130 ? -8.276 -0.806 -1.484 1.00 94.50 130 TYR A CA 1
ATOM 974 C C . TYR A 1 130 ? -8.055 -0.238 -0.075 1.00 94.50 130 TYR A C 1
ATOM 976 O O . TYR A 1 130 ? -7.093 0.498 0.143 1.00 94.50 130 TYR A O 1
ATOM 984 N N . ARG A 1 131 ? -8.853 -0.651 0.921 1.00 95.31 131 ARG A N 1
ATOM 985 C CA . ARG A 1 131 ? -8.657 -0.220 2.320 1.00 95.31 131 ARG A CA 1
ATOM 986 C C . ARG A 1 131 ? -7.291 -0.612 2.878 1.00 95.31 131 ARG A C 1
ATOM 988 O O . ARG A 1 131 ? -6.693 0.175 3.601 1.00 95.31 131 ARG A O 1
ATOM 995 N N . LEU A 1 132 ? -6.782 -1.789 2.519 1.00 95.31 132 LEU A N 1
ATOM 996 C CA . LEU A 1 132 ? -5.436 -2.225 2.888 1.00 95.31 132 LEU A CA 1
ATOM 997 C C . LEU A 1 132 ? -4.357 -1.296 2.314 1.00 95.31 132 LEU A C 1
ATOM 999 O O . LEU A 1 132 ? -3.453 -0.910 3.049 1.00 95.31 132 LEU A O 1
ATOM 1003 N N . SER A 1 133 ? -4.471 -0.900 1.040 1.00 94.50 133 SER A N 1
ATOM 1004 C CA . SER A 1 133 ? -3.529 0.046 0.422 1.00 94.50 133 SER A CA 1
ATOM 1005 C C . SER A 1 133 ? -3.557 1.429 1.074 1.00 94.50 133 SER A C 1
ATOM 1007 O O . SER A 1 133 ? -2.513 2.060 1.202 1.00 94.50 133 SER A O 1
ATOM 1009 N N . LEU A 1 134 ? -4.723 1.868 1.562 1.00 95.12 134 LEU A N 1
ATOM 1010 C CA . LEU A 1 134 ? -4.865 3.146 2.258 1.00 95.12 134 LEU A CA 1
ATOM 1011 C C . LEU A 1 134 ? -4.132 3.170 3.607 1.00 95.12 134 LEU A C 1
ATOM 1013 O O . LEU A 1 134 ? -3.635 4.219 4.001 1.00 95.12 134 LEU A O 1
ATOM 1017 N N . LEU A 1 135 ? -4.006 2.031 4.302 1.00 95.00 135 LEU A N 1
ATOM 1018 C CA . LEU A 1 135 ? -3.288 1.979 5.584 1.00 95.00 135 LEU A CA 1
ATOM 1019 C C . LEU A 1 135 ? -1.808 2.364 5.462 1.00 95.00 135 LEU A C 1
ATOM 1021 O O . LEU A 1 135 ? -1.226 2.820 6.442 1.00 95.00 135 LEU A O 1
ATOM 1025 N N . ALA A 1 136 ? -1.203 2.202 4.282 1.00 92.44 136 ALA A N 1
ATOM 1026 C CA . ALA A 1 136 ? 0.183 2.598 4.037 1.00 92.44 136 ALA A CA 1
ATOM 1027 C C . ALA A 1 136 ? 0.389 4.124 4.048 1.00 92.44 136 ALA A C 1
ATOM 1029 O O . ALA A 1 136 ? 1.526 4.571 4.122 1.00 92.44 136 ALA A O 1
ATOM 1030 N N . LEU A 1 137 ? -0.692 4.907 3.974 1.00 94.12 137 LEU A N 1
ATOM 1031 C CA . LEU A 1 137 ? -0.652 6.371 3.943 1.00 94.12 137 LEU A CA 1
ATOM 1032 C C . LEU A 1 137 ? -0.743 7.007 5.337 1.00 94.12 137 LEU A C 1
ATOM 1034 O O . LEU A 1 137 ? -0.644 8.224 5.460 1.00 94.12 137 LEU A O 1
ATOM 1038 N N . ILE A 1 138 ? -0.960 6.210 6.387 1.00 94.12 138 ILE A N 1
ATOM 1039 C CA . ILE A 1 138 ? -1.014 6.712 7.764 1.00 94.12 138 ILE A CA 1
ATOM 1040 C C . ILE A 1 138 ? 0.365 7.269 8.141 1.00 94.12 138 ILE A C 1
ATOM 1042 O O . ILE A 1 138 ? 1.361 6.550 8.068 1.00 94.12 138 ILE A O 1
ATOM 1046 N N . GLY A 1 139 ? 0.415 8.537 8.557 1.00 91.44 139 GLY A N 1
ATOM 1047 C CA . GLY A 1 139 ? 1.652 9.244 8.896 1.00 91.44 139 GLY A CA 1
ATOM 1048 C C . GLY A 1 139 ? 2.472 9.747 7.702 1.00 91.44 139 GLY A C 1
ATOM 1049 O O . GLY A 1 139 ? 3.573 10.258 7.911 1.00 91.44 139 GLY A O 1
ATOM 1050 N N . GLU A 1 140 ? 1.979 9.616 6.466 1.00 92.81 140 GLU A N 1
ATOM 1051 C CA . GLU A 1 140 ? 2.677 10.123 5.280 1.00 92.81 140 GLU A CA 1
ATOM 1052 C C . GLU A 1 140 ? 2.497 11.641 5.127 1.00 92.81 140 GLU A C 1
ATOM 1054 O O . GLU A 1 140 ? 1.418 12.181 5.359 1.00 92.81 140 GLU A O 1
ATOM 1059 N N . THR A 1 141 ? 3.553 12.344 4.706 1.00 88.06 141 THR A N 1
ATOM 1060 C CA . THR A 1 141 ? 3.552 13.822 4.640 1.00 88.06 141 THR A CA 1
ATOM 1061 C C . THR A 1 141 ? 3.434 14.366 3.221 1.00 88.06 141 THR A C 1
ATOM 1063 O O . THR A 1 141 ? 3.072 15.528 3.037 1.00 88.06 141 THR A O 1
ATOM 1066 N N . ASN A 1 142 ? 3.712 13.542 2.206 1.00 88.69 142 ASN A N 1
ATOM 1067 C CA . ASN A 1 142 ? 3.674 13.943 0.802 1.00 88.69 142 ASN A CA 1
ATOM 1068 C C . ASN A 1 142 ? 2.481 13.320 0.060 1.00 88.69 142 ASN A C 1
ATOM 1070 O O . ASN A 1 142 ? 2.646 12.451 -0.798 1.00 88.69 142 ASN A O 1
ATOM 1074 N N . ILE A 1 143 ? 1.271 13.759 0.407 1.00 89.31 143 ILE A N 1
ATOM 1075 C CA . ILE A 1 143 ? 0.010 13.268 -0.165 1.00 89.31 143 ILE A CA 1
ATOM 1076 C C . ILE A 1 143 ? -0.924 14.412 -0.563 1.00 89.31 143 ILE A C 1
ATOM 1078 O O . ILE A 1 143 ? -0.779 15.547 -0.109 1.00 89.31 143 ILE A O 1
ATOM 1082 N N . GLY A 1 144 ? -1.905 14.095 -1.410 1.00 86.06 144 GLY A N 1
ATOM 1083 C CA . GLY A 1 144 ? -2.963 15.027 -1.794 1.00 86.06 144 GLY A CA 1
ATOM 1084 C C . GLY A 1 144 ? -3.850 15.445 -0.609 1.00 86.06 144 GLY A C 1
ATOM 1085 O O . GLY A 1 144 ? -4.007 14.679 0.351 1.00 86.06 144 GLY A O 1
ATOM 1086 N N . PRO A 1 145 ? -4.459 16.646 -0.662 1.00 85.69 145 PRO A N 1
ATOM 1087 C CA . PRO A 1 145 ? -5.290 17.184 0.419 1.00 85.69 145 PRO A CA 1
ATOM 1088 C C . PRO A 1 145 ? -6.486 16.287 0.776 1.00 85.69 145 PRO A C 1
ATOM 1090 O O . PRO A 1 145 ? -6.928 16.280 1.922 1.00 85.69 145 PRO A O 1
ATOM 1093 N N . GLU A 1 146 ? -6.993 15.495 -0.168 1.00 87.31 146 GLU A N 1
ATOM 1094 C CA . GLU A 1 146 ? -8.087 14.545 0.046 1.00 87.31 146 GLU A CA 1
ATOM 1095 C C . GLU A 1 146 ? -7.724 13.362 0.962 1.00 87.31 146 GLU A C 1
ATOM 1097 O O . GLU A 1 146 ? -8.609 12.768 1.581 1.00 87.31 146 GLU A O 1
ATOM 1102 N N . LEU A 1 147 ? -6.434 13.035 1.085 1.00 91.12 147 LEU A N 1
ATOM 1103 C CA . LEU A 1 147 ? -5.930 11.942 1.924 1.00 91.12 147 LEU A CA 1
ATOM 1104 C C . LEU A 1 147 ? -5.378 12.434 3.271 1.00 91.12 147 LEU A C 1
ATOM 1106 O O . LEU A 1 147 ? -5.200 11.620 4.178 1.00 91.12 147 LEU A O 1
ATOM 1110 N N . ALA A 1 148 ? -5.170 13.746 3.435 1.00 91.88 148 ALA A N 1
ATOM 1111 C CA . ALA A 1 148 ? -4.663 14.348 4.673 1.00 91.88 148 ALA A CA 1
ATOM 1112 C C . ALA A 1 148 ? -5.431 13.904 5.939 1.00 91.88 148 ALA A C 1
ATOM 1114 O O . ALA A 1 148 ? -4.781 13.491 6.897 1.00 91.88 148 ALA A O 1
ATOM 1115 N N . PRO A 1 149 ? -6.783 13.827 5.951 1.00 93.69 149 PRO A N 1
ATOM 1116 C CA . PRO A 1 149 ? -7.517 13.378 7.138 1.00 93.69 149 PRO A CA 1
ATOM 1117 C C . PRO A 1 149 ? -7.202 11.944 7.585 1.00 93.69 149 PRO A C 1
ATOM 1119 O O . PRO A 1 149 ? -7.427 11.611 8.745 1.00 93.69 149 PRO A O 1
ATOM 1122 N N . LEU A 1 150 ? -6.747 11.080 6.670 1.00 95.06 150 LEU A N 1
ATOM 1123 C CA . LEU A 1 150 ? -6.324 9.716 6.989 1.00 95.06 150 LEU A CA 1
ATOM 1124 C C . LEU A 1 150 ? -4.880 9.691 7.502 1.00 95.06 150 LEU A C 1
ATOM 1126 O O . LEU A 1 150 ? -4.581 8.955 8.441 1.00 95.06 150 LEU A O 1
ATOM 1130 N N . ALA A 1 151 ? -3.993 10.467 6.882 1.00 94.75 151 ALA A N 1
ATOM 1131 C CA . ALA A 1 151 ? -2.579 10.482 7.237 1.00 94.75 151 ALA A CA 1
ATOM 1132 C C . ALA A 1 151 ? -2.302 11.155 8.579 1.00 94.75 151 ALA A C 1
ATOM 1134 O O . ALA A 1 151 ? -1.451 10.675 9.323 1.00 94.75 151 ALA A O 1
ATOM 1135 N N . ASP A 1 152 ? -3.070 12.193 8.912 1.00 94.50 152 ASP A N 1
ATOM 1136 C CA . ASP A 1 152 ? -2.958 12.936 10.170 1.00 94.50 152 ASP A CA 1
ATOM 1137 C C . ASP A 1 152 ? -3.503 12.159 11.384 1.00 94.50 152 ASP A C 1
ATOM 1139 O O . ASP A 1 152 ? -3.452 12.646 12.517 1.00 94.50 152 ASP A O 1
ATOM 1143 N N . LEU A 1 153 ? -4.057 10.955 11.182 1.00 95.38 153 LEU A N 1
ATOM 1144 C CA . LEU A 1 153 ? -4.533 10.135 12.289 1.00 95.38 153 LEU A CA 1
ATOM 1145 C C . LEU A 1 153 ? -3.359 9.745 13.204 1.00 95.38 153 LEU A C 1
ATOM 1147 O O . LEU A 1 153 ? -2.351 9.238 12.710 1.00 95.38 153 LEU A O 1
ATOM 1151 N N . PRO A 1 154 ? -3.497 9.887 14.538 1.00 94.50 154 PRO A N 1
ATOM 1152 C CA . PRO A 1 154 ? -2.456 9.542 15.504 1.00 94.50 154 PRO A CA 1
ATOM 1153 C C . PRO A 1 154 ? -2.414 8.022 15.708 1.00 94.50 154 PRO A C 1
ATOM 1155 O O . PRO A 1 154 ? -2.729 7.503 16.781 1.00 94.50 154 PRO A O 1
ATOM 1158 N N . LEU A 1 155 ? -2.098 7.288 14.646 1.00 95.19 155 LEU A N 1
ATOM 1159 C CA . LEU A 1 155 ? -2.085 5.835 14.596 1.00 95.19 155 LEU A CA 1
ATOM 1160 C C . LEU A 1 155 ? -0.737 5.347 14.070 1.00 95.19 155 LEU A C 1
ATOM 1162 O O . LEU A 1 155 ? -0.084 5.983 13.250 1.00 95.19 155 LEU A O 1
ATOM 1166 N N . THR A 1 156 ? -0.326 4.170 14.518 1.00 94.56 156 THR A N 1
ATOM 1167 C CA . THR A 1 156 ? 0.859 3.474 14.023 1.00 94.56 156 THR A CA 1
ATOM 1168 C C . THR A 1 156 ? 0.477 2.074 13.578 1.00 94.56 156 THR A C 1
ATOM 1170 O O . THR A 1 156 ? -0.286 1.370 14.245 1.00 94.56 156 THR A O 1
ATOM 1173 N N . LEU A 1 157 ? 1.033 1.665 12.444 1.00 94.69 157 LEU A N 1
ATOM 1174 C CA . LEU A 1 157 ? 0.831 0.351 11.863 1.00 94.69 157 LEU A CA 1
ATOM 1175 C C . LEU A 1 157 ? 2.010 -0.557 12.219 1.00 94.69 157 LEU A C 1
ATOM 1177 O O . LEU A 1 157 ? 3.167 -0.200 12.009 1.00 94.69 157 LEU A O 1
ATOM 1181 N N . GLN A 1 158 ? 1.719 -1.739 12.752 1.00 94.75 158 GLN A N 1
ATOM 1182 C CA . GLN A 1 158 ? 2.713 -2.774 13.021 1.00 94.75 158 GLN A CA 1
ATOM 1183 C C . GLN A 1 158 ? 2.364 -4.030 12.237 1.00 94.75 158 GLN A C 1
ATOM 1185 O O . GLN A 1 158 ? 1.287 -4.597 12.418 1.00 94.75 158 GLN A O 1
ATOM 1190 N N . TRP A 1 159 ? 3.284 -4.476 11.390 1.00 94.50 159 TRP A N 1
ATOM 1191 C CA . TRP A 1 159 ? 3.163 -5.717 10.632 1.00 94.50 159 TRP A CA 1
ATOM 1192 C C . TRP A 1 159 ? 3.920 -6.846 11.324 1.00 94.50 159 TRP A C 1
ATOM 1194 O O . TRP A 1 159 ? 4.978 -6.623 11.908 1.00 94.50 159 TRP A O 1
ATOM 1204 N N . GLY A 1 160 ? 3.364 -8.050 11.261 1.00 91.38 160 GLY A N 1
ATOM 1205 C CA . GLY A 1 160 ? 4.062 -9.288 11.582 1.00 91.38 160 GLY A CA 1
ATOM 1206 C C . GLY A 1 160 ? 4.369 -10.082 10.315 1.00 91.38 160 GLY A C 1
ATOM 1207 O O . GLY A 1 160 ? 3.788 -9.837 9.258 1.00 91.38 160 GLY A O 1
ATOM 1208 N N . ASP A 1 161 ? 5.247 -11.072 10.451 1.00 91.44 161 ASP A N 1
ATOM 1209 C CA . ASP A 1 161 ? 5.672 -11.935 9.340 1.00 91.44 161 ASP A CA 1
ATOM 1210 C C . ASP A 1 161 ? 4.684 -13.084 9.054 1.00 91.44 161 ASP A C 1
ATOM 1212 O O . ASP A 1 161 ? 4.790 -13.787 8.049 1.00 91.44 161 ASP A O 1
ATOM 1216 N N . ASP A 1 162 ? 3.699 -13.274 9.933 1.00 93.38 162 ASP A N 1
ATOM 1217 C CA . ASP A 1 162 ? 2.710 -14.339 9.832 1.00 93.38 162 ASP A CA 1
ATOM 1218 C C . ASP A 1 162 ? 1.486 -13.941 9.001 1.00 93.38 162 ASP A C 1
ATOM 1220 O O . ASP A 1 162 ? 1.104 -12.780 8.878 1.00 93.38 162 ASP A O 1
ATOM 1224 N N . MET A 1 163 ? 0.792 -14.952 8.482 1.00 94.44 163 MET A N 1
ATOM 1225 C CA . MET A 1 163 ? -0.474 -14.795 7.766 1.00 94.44 163 MET A CA 1
ATOM 1226 C C . MET A 1 163 ? -1.641 -15.264 8.640 1.00 94.44 163 MET A C 1
ATOM 1228 O O . MET A 1 163 ? -1.742 -16.452 8.967 1.00 94.44 163 MET A O 1
ATOM 1232 N N . GLN A 1 164 ? -2.576 -14.363 8.937 1.00 94.56 164 GLN A N 1
ATOM 1233 C CA . GLN A 1 164 ? -3.790 -14.620 9.710 1.00 94.56 164 GLN A CA 1
ATOM 1234 C C . GLN A 1 164 ? -4.929 -15.132 8.813 1.00 94.56 164 GLN A C 1
ATOM 1236 O O . GLN A 1 164 ? -5.164 -14.615 7.721 1.00 94.56 164 GLN A O 1
ATOM 1241 N N . ALA A 1 165 ? -5.672 -16.139 9.282 1.00 94.88 165 ALA A N 1
ATOM 1242 C CA . ALA A 1 165 ? -6.917 -16.565 8.646 1.00 94.88 165 ALA A CA 1
ATOM 1243 C C . ALA A 1 165 ? -8.052 -15.580 8.974 1.00 94.88 165 ALA A C 1
ATOM 1245 O O . ALA A 1 165 ? -8.246 -15.229 10.137 1.00 94.88 165 ALA A O 1
ATOM 1246 N N . VAL A 1 166 ? -8.799 -15.154 7.953 1.00 93.50 166 VAL A N 1
ATOM 1247 C CA . VAL A 1 166 ? -9.936 -14.228 8.113 1.00 93.50 166 VAL A CA 1
ATOM 1248 C C . VAL A 1 166 ? -11.248 -14.899 7.717 1.00 93.50 166 VAL A C 1
ATOM 1250 O O . VAL A 1 166 ? -12.215 -14.847 8.472 1.00 93.50 166 VAL A O 1
ATOM 1253 N N . GLY A 1 167 ? -11.277 -15.557 6.553 1.00 91.31 167 GLY A N 1
ATOM 1254 C C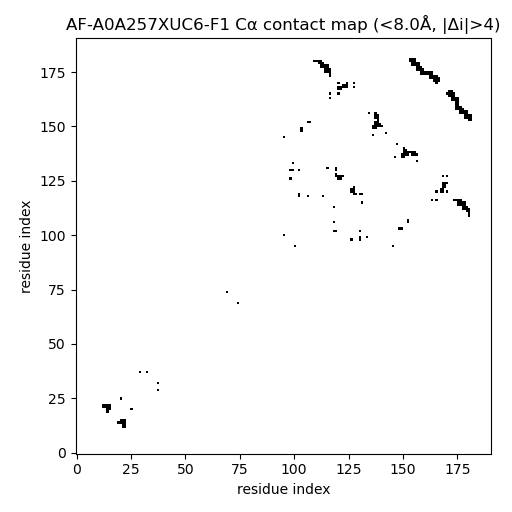A . GLY A 1 167 ? -12.417 -16.361 6.103 1.00 91.31 167 GLY A CA 1
ATOM 1255 C C . GLY A 1 167 ? -13.710 -15.576 5.847 1.00 91.31 167 GLY A C 1
ATOM 1256 O O . GLY A 1 167 ? -14.789 -16.152 5.964 1.00 91.31 167 GLY A O 1
ATOM 1257 N N . ARG A 1 168 ? -13.633 -14.277 5.519 1.00 92.88 168 ARG A N 1
ATOM 1258 C CA . ARG A 1 168 ? -14.810 -13.435 5.224 1.00 92.88 168 ARG A CA 1
ATOM 1259 C C . ARG A 1 168 ? -14.504 -12.399 4.142 1.00 92.88 168 ARG A C 1
ATOM 1261 O O . ARG A 1 168 ? -13.345 -12.063 3.930 1.00 92.88 168 ARG A O 1
ATOM 1268 N N . GLY A 1 169 ? -15.543 -11.889 3.475 1.00 87.06 169 GLY A N 1
ATOM 1269 C CA . GLY A 1 169 ? -15.421 -10.824 2.469 1.00 87.06 169 GLY A CA 1
ATOM 1270 C C . GLY A 1 169 ? -14.481 -11.168 1.311 1.00 87.06 169 GLY A C 1
ATOM 1271 O O . GLY A 1 169 ? -13.631 -10.360 0.964 1.00 87.06 169 GLY A O 1
ATOM 1272 N N . GLU A 1 170 ? -14.571 -12.401 0.794 1.00 93.94 170 GLU A N 1
ATOM 1273 C CA . GLU A 1 170 ? -13.701 -12.947 -0.270 1.00 93.94 170 GLU A CA 1
ATOM 1274 C C . GLU A 1 170 ? -12.200 -13.023 0.088 1.00 93.94 170 GLU A C 1
ATOM 1276 O O . GLU A 1 170 ? -11.376 -13.391 -0.746 1.00 93.94 170 GLU A O 1
ATOM 1281 N N . VAL A 1 171 ? -11.829 -12.756 1.345 1.00 95.12 171 VAL A N 1
ATOM 1282 C CA . VAL A 1 171 ? -10.452 -12.838 1.843 1.00 95.12 171 VAL A CA 1
ATOM 1283 C C . VAL A 1 171 ? -10.302 -14.063 2.743 1.00 95.12 171 VAL A C 1
ATOM 1285 O O . VAL A 1 171 ? -10.816 -14.121 3.863 1.00 95.12 171 VAL A O 1
ATOM 1288 N N . ALA A 1 172 ? -9.553 -15.061 2.269 1.00 95.25 172 ALA A N 1
ATOM 1289 C CA . ALA A 1 172 ? -9.243 -16.251 3.060 1.00 95.25 172 ALA A CA 1
ATOM 1290 C C . ALA A 1 172 ? -8.187 -15.959 4.140 1.00 95.25 172 ALA A C 1
ATOM 1292 O O . ALA A 1 172 ? -8.352 -16.355 5.298 1.00 95.25 172 ALA A O 1
ATOM 1293 N N . ARG A 1 173 ? -7.110 -15.254 3.770 1.00 95.75 173 ARG A N 1
ATOM 1294 C CA . ARG A 1 173 ? -5.977 -14.918 4.644 1.00 95.75 173 ARG A CA 1
ATOM 1295 C C . ARG A 1 173 ? -5.450 -13.515 4.349 1.00 95.75 173 ARG A C 1
ATOM 1297 O O . ARG A 1 173 ? -5.563 -13.052 3.218 1.00 95.75 173 ARG A O 1
ATOM 1304 N N . ILE A 1 174 ? -4.845 -12.881 5.347 1.00 95.00 174 ILE A N 1
ATOM 1305 C CA . ILE A 1 174 ? -4.200 -11.564 5.252 1.00 95.00 174 ILE A CA 1
ATOM 1306 C C . ILE A 1 174 ? -2.928 -11.547 6.107 1.00 95.00 174 ILE A C 1
ATOM 1308 O O . ILE A 1 174 ? -2.835 -12.320 7.064 1.00 95.00 174 ILE A O 1
ATOM 1312 N N . SER A 1 175 ? -1.966 -10.679 5.791 1.00 94.31 175 SER A N 1
ATOM 1313 C CA . SER A 1 175 ? -0.805 -10.440 6.654 1.00 94.31 175 SER A CA 1
ATOM 1314 C C . SER A 1 175 ? -1.260 -10.028 8.052 1.00 94.31 175 SER A C 1
ATOM 1316 O O . SER A 1 175 ? -2.146 -9.180 8.204 1.00 94.31 175 SER A O 1
ATOM 1318 N N . ALA A 1 176 ? -0.676 -10.643 9.075 1.00 94.50 176 ALA A N 1
ATOM 1319 C CA . ALA A 1 176 ? -0.945 -10.287 10.454 1.00 94.50 176 ALA A CA 1
ATOM 1320 C C . ALA A 1 176 ? -0.436 -8.864 10.703 1.00 94.50 176 ALA A C 1
ATOM 1322 O O . ALA A 1 176 ? 0.718 -8.540 10.437 1.00 94.50 176 ALA A O 1
ATOM 1323 N N . GLY A 1 177 ? -1.306 -8.001 11.213 1.00 95.25 177 GLY A N 1
ATOM 1324 C CA . GLY A 1 177 ? -0.952 -6.622 11.507 1.00 95.25 177 GLY A CA 1
ATOM 1325 C C . GLY A 1 177 ? -1.850 -6.030 12.575 1.00 95.25 177 GLY A C 1
ATOM 1326 O O . GLY A 1 177 ? -2.981 -6.487 12.785 1.00 95.25 177 GLY A O 1
ATOM 1327 N N . ARG A 1 178 ? -1.343 -5.008 13.258 1.00 95.56 178 ARG A N 1
ATOM 1328 C CA . ARG A 1 178 ? -2.061 -4.248 14.278 1.00 95.56 178 ARG A CA 1
ATOM 1329 C C . ARG A 1 178 ? -2.003 -2.760 13.980 1.00 95.56 178 ARG A C 1
ATOM 1331 O O . ARG A 1 178 ? -0.976 -2.244 13.551 1.00 95.56 178 ARG A O 1
ATOM 1338 N N . ILE A 1 179 ? -3.111 -2.092 14.257 1.00 95.88 179 ILE A N 1
ATOM 1339 C CA . ILE A 1 179 ? -3.239 -0.639 14.246 1.00 95.88 179 ILE A CA 1
ATOM 1340 C C . ILE A 1 179 ? -3.288 -0.201 15.705 1.00 95.88 179 ILE A C 1
ATOM 1342 O O . ILE A 1 179 ? -4.127 -0.683 16.472 1.00 95.88 179 ILE A O 1
ATOM 1346 N N . LEU A 1 180 ? -2.358 0.662 16.095 1.00 94.94 180 LEU A N 1
ATOM 1347 C CA . LEU A 1 180 ? -2.176 1.123 17.465 1.00 94.94 180 LEU A CA 1
ATOM 1348 C C . LEU A 1 180 ? -2.408 2.631 17.530 1.00 94.94 180 LEU A C 1
ATOM 1350 O O . LEU A 1 180 ? -1.819 3.343 16.722 1.00 94.94 180 LEU A O 1
ATOM 1354 N N . PRO A 1 181 ? -3.189 3.140 18.494 1.00 93.69 181 PRO A N 1
ATOM 1355 C CA . PRO A 1 181 ? -3.160 4.556 18.826 1.00 93.69 181 PRO A CA 1
ATOM 1356 C C . PRO A 1 181 ? -1.752 4.970 19.248 1.00 93.69 181 PRO A C 1
ATOM 1358 O O . PRO A 1 181 ? -1.124 4.301 20.074 1.00 93.69 181 PRO A O 1
ATOM 1361 N N . GLN A 1 182 ? -1.251 6.059 18.676 1.00 86.38 182 GLN A N 1
ATOM 1362 C CA . GLN A 1 182 ? 0.025 6.635 19.061 1.00 86.38 182 GLN A CA 1
ATOM 1363 C C . GLN A 1 182 ? -0.126 7.186 20.482 1.00 86.38 182 GLN A C 1
ATOM 1365 O O . GLN A 1 182 ? -0.945 8.065 20.746 1.00 86.38 182 GLN A O 1
ATOM 1370 N N . GLN A 1 183 ? 0.623 6.625 21.430 1.00 66.81 183 GLN A N 1
ATOM 1371 C CA . GLN A 1 183 ? 0.708 7.211 22.761 1.00 66.81 183 GLN A CA 1
ATOM 1372 C C . GLN A 1 183 ? 1.564 8.469 22.636 1.00 66.81 183 GLN A C 1
ATOM 1374 O O . GLN A 1 183 ? 2.735 8.381 22.266 1.00 66.81 183 GLN A O 1
ATOM 1379 N N . ASN A 1 184 ? 0.979 9.639 22.897 1.00 55.47 184 ASN A N 1
ATOM 1380 C CA . ASN A 1 184 ? 1.748 10.868 23.045 1.00 55.47 184 ASN A CA 1
ATOM 1381 C C . ASN A 1 184 ? 2.715 10.671 24.219 1.00 55.47 184 ASN A C 1
ATOM 1383 O O . ASN A 1 184 ? 2.316 10.788 25.376 1.00 55.47 184 ASN A O 1
ATOM 1387 N N . ASN A 1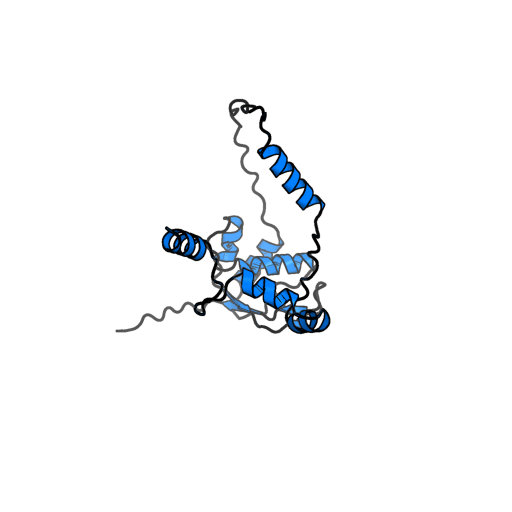 185 ? 3.976 10.356 23.927 1.00 45.06 185 ASN A N 1
ATOM 1388 C CA . ASN A 1 185 ? 5.062 10.468 24.893 1.00 45.06 185 ASN A CA 1
ATOM 1389 C C . ASN A 1 185 ? 5.366 11.960 25.106 1.00 45.06 185 ASN A C 1
ATOM 1391 O O . ASN A 1 185 ? 6.393 12.462 24.661 1.00 45.06 185 ASN A O 1
ATOM 1395 N N . ASP A 1 186 ? 4.475 12.657 25.810 1.00 42.88 186 ASP A N 1
ATOM 1396 C CA . ASP A 1 186 ? 4.823 13.862 26.566 1.00 42.88 186 ASP A CA 1
ATOM 1397 C C . ASP A 1 186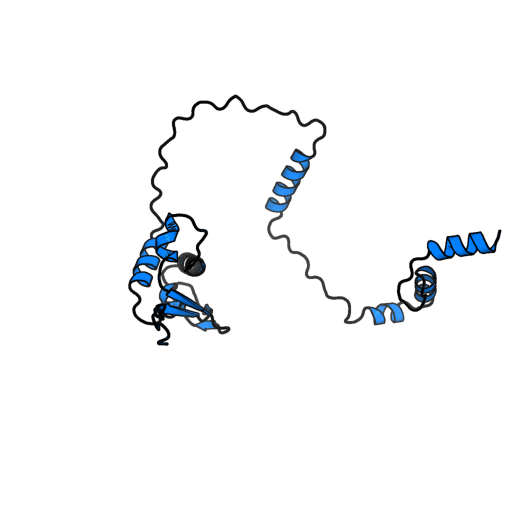 ? 5.406 13.427 27.924 1.00 42.88 186 ASP A C 1
ATOM 1399 O O . ASP A 1 186 ? 4.858 13.700 28.990 1.00 42.88 186 ASP A O 1
ATOM 1403 N N . GLU A 1 187 ? 6.535 12.716 27.899 1.00 39.09 187 GLU A N 1
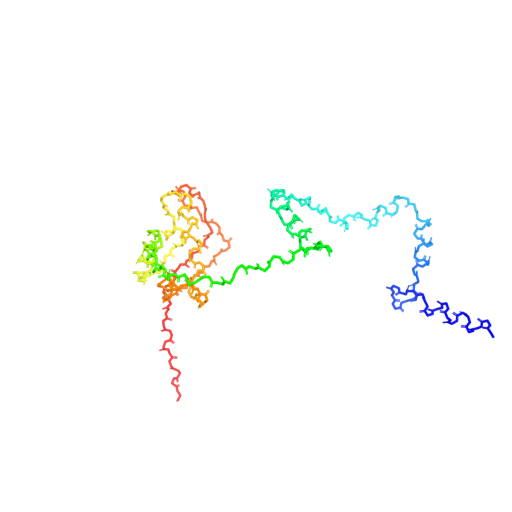ATOM 1404 C CA . GLU A 1 187 ? 7.430 12.624 29.056 1.00 39.09 187 GLU A CA 1
ATOM 1405 C C . GLU A 1 187 ? 8.614 13.553 28.789 1.00 39.09 187 GLU A C 1
ATOM 1407 O O . GLU A 1 187 ? 9.648 13.185 28.233 1.00 39.09 187 GLU A O 1
ATOM 1412 N N . SER A 1 188 ? 8.409 14.816 29.157 1.00 34.16 188 SER A N 1
ATOM 1413 C CA . SER A 1 188 ? 9.474 15.804 29.298 1.00 34.16 188 SER A CA 1
ATOM 1414 C C . SER A 1 188 ? 10.497 15.277 30.318 1.00 34.16 188 SER A C 1
ATOM 1416 O O . SER A 1 188 ? 10.089 14.913 31.427 1.00 34.16 188 SER A O 1
ATOM 1418 N N . PRO A 1 189 ? 11.807 15.209 30.012 1.00 41.62 189 PRO A N 1
ATOM 1419 C CA . PRO A 1 189 ? 12.784 14.836 31.018 1.00 41.62 189 PRO A CA 1
ATOM 1420 C C . PRO A 1 189 ? 12.881 15.975 32.034 1.00 41.62 189 PRO A C 1
ATOM 1422 O O . PRO A 1 189 ? 13.317 17.080 31.720 1.00 41.62 189 PRO A O 1
ATOM 1425 N N . ALA A 1 190 ? 12.460 15.694 33.265 1.00 41.47 190 ALA A N 1
ATOM 1426 C CA . ALA A 1 190 ? 12.802 16.513 34.412 1.00 41.47 190 ALA A CA 1
ATOM 1427 C C . ALA A 1 190 ? 14.329 16.497 34.594 1.00 41.47 190 ALA A C 1
ATOM 1429 O O . ALA A 1 190 ? 14.909 15.454 34.904 1.00 41.47 190 ALA A O 1
ATOM 1430 N N . ALA A 1 191 ? 14.957 17.656 34.405 1.00 37.88 191 ALA A N 1
ATOM 1431 C CA . ALA A 1 191 ? 16.281 17.991 34.916 1.00 37.88 191 ALA A CA 1
ATOM 1432 C C . ALA A 1 191 ? 16.312 19.480 35.277 1.00 37.88 191 ALA A C 1
ATOM 1434 O O . ALA A 1 191 ? 15.871 20.296 34.436 1.00 37.88 191 ALA A O 1
#

Solvent-accessible surface area (backbone atoms only — not comparable to full-atom values): 12032 Å² total; per-residue (Å²): 110,70,70,60,54,54,54,53,54,60,73,71,55,61,58,83,48,99,81,69,48,38,60,67,57,52,53,52,54,61,69,74,53,53,72,67,62,56,50,59,70,45,59,97,64,66,76,83,74,74,80,82,76,72,90,48,64,66,60,54,47,54,56,49,52,53,52,55,66,69,70,44,92,81,67,78,80,74,74,73,74,75,84,69,90,70,79,81,70,74,78,73,83,73,78,74,59,67,70,57,57,54,48,38,55,55,59,72,68,48,87,59,73,41,48,42,61,72,74,29,54,42,72,46,45,70,57,18,53,50,46,50,61,52,61,74,41,46,65,53,87,91,69,60,80,90,50,41,77,48,12,72,39,66,49,43,81,46,77,53,96,50,74,39,80,66,72,46,32,82,34,56,61,44,67,32,32,36,41,32,58,56,77,84,82,82,73,75,82,88,124

Sequen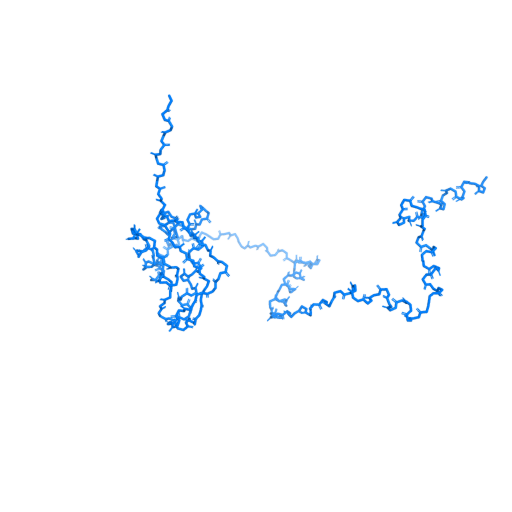ce (191 aa):
MFQRELAAIARQQVHLSQGGLSTSELAGWLKTLSLDQLAAFADGRLATTPECSFVLPDVMLDNTEEFIAREQPDRKTSAMPAPAEIEYTRDTPLEPPRELLELTRMLAGLSTSASVGDAVVGGSFGQASYRLSLLALIGETNIGPELAPLADLPLTLQWGDDMQAVGRGEVARISAGRILPQQNNDESPAA

Foldseek 3Di:
DVVVVVVVVLVVFDDPDPPRDTPVVVVVVVVVDDPVRVVVVCPPVDDPDPPPPPVCVPVVVVVVVVVVLVPDPPNPPPDDPDDDPDPPPPPDPDDPDPLLVVLLVVLLPDPFKDKLLVSQADAAPVSSVVSSVLQVLQCPDPDDPSSVSRNVQQKDKDWDPDWDANVYRHDGIDTTIMIGRNDPPPPDDDD

Nearest PDB structures (foldseek):
  6wy1-assembly1_A-2  TM=2.455E-01  e=4.168E+00  dengue virus type 2
  5gzn-assembly2_B  TM=2.639E-01  e=6.019E+00  Zika virus
  4gsx-assembly1_A-2  TM=2.418E-01  e=8.175E+00  Dengue virus 1 Nauru/West Pac/1974

pLDDT: mean 80.11, std 15.23, range [34.16, 95.88]

Mean predicted aligned error: 19.14 Å

Radius of gyration: 31.65 Å; Cα contacts (8 Å, |Δi|>4): 147; chains: 1; bounding box: 82×64×74 Å

Secondary structure (DSSP, 8-state):
-HHHHHHHHHHT--BSSTT--BHHHHHHHHTTS-HHHHHHHHTTTS--PPP---S-HHHHHHHHHHHHHHS-TT----PPPPPP----PPPP--PPPHHHHHHHHHHHT--S-EEHHHHH--S-HHHHHHHHHHGGGTT-SS--TTTHHHHTSSEEEEEEEEEEEEEETTEEEEEEEEEEEPP--------